Protein AF-A0A9P8SLP8-F1 (afdb_monomer_lite)

Organism: NCBI:txid111463

Sequence (355 aa):
MRVATVLMSVSALAGSGLADIISIRKAMFDVMEKVKAMDKAIVAWPGDLVSGGDMVCKTIELRKSLKACSRAFETSKPLRNRDLRHKQALPFVRLADAVFNLKDHAIAARPKFDGVGATPTIFEVLKAQKDPASELSKSMTTIFKKLPPSFRDTVIPLPGSQTKIIDFARTFLDKELDDLLKQFQPRPDQVSPLTPFVLIAVKFSESIDAGPFCQALPQLMNLLAGQGSLSLGELTDKILKILESSGVHDQIPLDIIRKNAEVFGISPAVITQVLKRFRIRGQSVPLRTFTRLAPKILGKLNLQELVVDPSKIIQFINVFAQTTLGSQAPPPLQTLGEPLSKDRRRRNHAAQIAR

Radius of gyration: 25.5 Å; chains: 1; bounding box: 99×42×66 Å

InterPro domains:
  IPR021054 Cell wall mannoprotein 1 [PF12296] (24-140)

Structure (mmCIF, N/CA/C/O backbone):
data_AF-A0A9P8SLP8-F1
#
_entry.id   AF-A0A9P8SLP8-F1
#
loop_
_atom_site.group_PDB
_atom_site.id
_atom_site.type_symbol
_atom_site.label_atom_id
_atom_site.label_alt_id
_atom_site.label_comp_id
_atom_site.label_asym_id
_atom_site.label_entity_id
_atom_site.label_seq_id
_atom_site.pdbx_PDB_ins_code
_atom_site.Cartn_x
_atom_site.Cartn_y
_atom_site.Cartn_z
_atom_site.occupancy
_atom_site.B_iso_or_equiv
_atom_site.auth_seq_id
_atom_site.auth_comp_id
_atom_site.auth_asym_id
_atom_site.auth_atom_id
_atom_site.pdbx_PDB_model_num
ATOM 1 N N . MET A 1 1 ? 52.831 -16.227 -10.822 1.00 41.06 1 MET A N 1
ATOM 2 C CA . MET A 1 1 ? 51.660 -15.991 -9.937 1.00 41.06 1 MET A CA 1
ATOM 3 C C . MET A 1 1 ? 50.781 -14.789 -10.314 1.00 41.06 1 MET A C 1
ATOM 5 O O . MET A 1 1 ? 49.586 -14.885 -10.095 1.00 41.06 1 MET A O 1
ATOM 9 N N . ARG A 1 2 ? 51.283 -13.697 -10.923 1.00 30.11 2 ARG A N 1
ATOM 10 C CA . ARG A 1 2 ? 50.458 -12.503 -11.249 1.00 30.11 2 ARG A CA 1
ATOM 11 C C . ARG A 1 2 ? 49.351 -12.716 -12.305 1.00 30.11 2 ARG A C 1
ATOM 13 O O . ARG A 1 2 ? 48.340 -12.030 -12.266 1.00 30.11 2 ARG A O 1
ATOM 20 N N . VAL A 1 3 ? 49.498 -13.689 -13.208 1.00 26.11 3 VAL A N 1
ATOM 21 C CA . VAL A 1 3 ? 48.524 -13.969 -14.288 1.00 26.11 3 VAL A CA 1
ATOM 22 C C . VAL A 1 3 ? 47.272 -14.708 -13.778 1.00 26.11 3 VAL A C 1
ATOM 24 O O . VAL A 1 3 ? 46.163 -14.432 -14.229 1.00 26.11 3 VAL A O 1
ATOM 27 N N . ALA A 1 4 ? 47.416 -15.581 -12.775 1.00 25.08 4 ALA A N 1
ATOM 28 C CA . ALA A 1 4 ? 46.299 -16.333 -12.191 1.00 25.08 4 ALA A CA 1
ATOM 29 C C . ALA A 1 4 ? 45.354 -15.439 -11.364 1.00 25.08 4 ALA A C 1
ATOM 31 O O . ALA A 1 4 ? 44.135 -15.600 -11.416 1.00 25.08 4 ALA A O 1
ATOM 32 N N . THR A 1 5 ? 45.898 -14.442 -10.659 1.00 27.95 5 THR A N 1
ATOM 33 C CA . THR A 1 5 ? 45.114 -13.463 -9.886 1.00 27.95 5 THR A CA 1
ATOM 34 C C . THR A 1 5 ? 44.293 -12.542 -10.796 1.00 27.95 5 THR A C 1
ATOM 36 O O . THR A 1 5 ? 43.165 -12.183 -10.458 1.00 27.95 5 THR A O 1
ATOM 39 N N . VAL A 1 6 ? 44.813 -12.212 -11.985 1.00 27.92 6 VAL A N 1
ATOM 40 C CA . VAL A 1 6 ? 44.094 -11.447 -13.021 1.00 27.92 6 VAL A CA 1
ATOM 41 C C . VAL A 1 6 ? 42.983 -12.293 -13.663 1.00 27.92 6 VAL A C 1
ATOM 43 O O . VAL A 1 6 ? 41.870 -11.808 -13.834 1.00 27.92 6 VAL A O 1
ATOM 46 N N . LEU A 1 7 ? 43.213 -13.581 -13.938 1.00 24.34 7 LEU A N 1
ATOM 47 C CA . LEU A 1 7 ? 42.184 -14.480 -14.489 1.00 24.34 7 LEU A CA 1
ATOM 48 C C . LEU A 1 7 ? 41.028 -14.758 -13.512 1.00 24.34 7 LEU A C 1
ATOM 50 O O . LEU A 1 7 ? 39.865 -14.735 -13.923 1.00 24.34 7 LEU A O 1
ATOM 54 N N . MET A 1 8 ? 41.304 -14.949 -12.217 1.00 30.20 8 MET A N 1
ATOM 55 C CA . MET A 1 8 ? 40.250 -15.145 -11.209 1.00 30.20 8 MET A CA 1
ATOM 56 C C . MET A 1 8 ? 39.433 -13.871 -10.952 1.00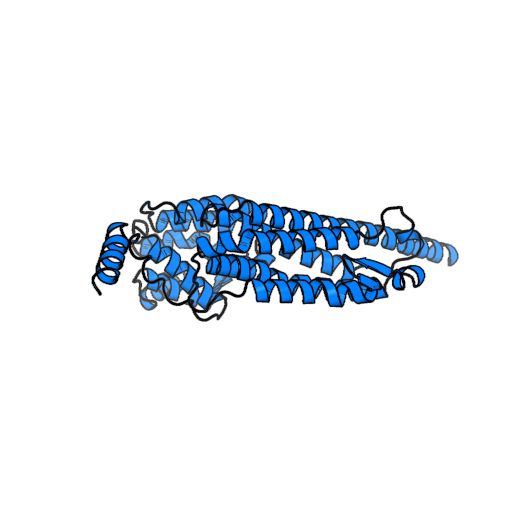 30.20 8 MET A C 1
ATOM 58 O O . MET A 1 8 ? 38.209 -13.935 -10.834 1.00 30.20 8 MET A O 1
ATOM 62 N N . SER A 1 9 ? 40.071 -12.697 -10.954 1.00 27.08 9 SER A N 1
ATOM 63 C CA . SER A 1 9 ? 39.370 -11.413 -10.809 1.00 27.08 9 SER A CA 1
ATOM 64 C C . SER A 1 9 ? 38.550 -11.043 -12.052 1.00 27.08 9 SER A C 1
ATOM 66 O O . SER A 1 9 ? 37.433 -10.546 -11.909 1.00 27.08 9 SER A O 1
ATOM 68 N N . VAL A 1 10 ? 39.014 -11.373 -13.264 1.00 29.56 10 VAL A N 1
ATOM 69 C CA . VAL A 1 10 ? 38.234 -11.222 -14.509 1.00 29.56 10 VAL A CA 1
ATOM 70 C C . VAL A 1 10 ? 37.039 -12.183 -14.549 1.00 29.56 10 VAL A C 1
ATOM 72 O O . VAL A 1 10 ? 35.966 -11.784 -15.005 1.00 29.56 10 VAL A O 1
ATOM 75 N N . SER A 1 11 ? 37.178 -13.399 -14.012 1.00 32.72 11 SER A N 1
ATOM 76 C CA . SER A 1 11 ? 36.089 -14.386 -13.906 1.00 32.72 11 SER A CA 1
ATOM 77 C C . SER A 1 11 ? 35.028 -13.971 -12.876 1.00 32.72 11 SER A C 1
ATOM 79 O O . SER A 1 11 ? 33.834 -14.024 -13.165 1.00 32.72 11 SER A O 1
ATOM 81 N N . ALA A 1 12 ? 35.440 -13.439 -11.718 1.00 35.56 12 ALA A N 1
ATOM 82 C CA . ALA A 1 12 ? 34.536 -12.890 -10.702 1.00 35.56 12 ALA A CA 1
ATOM 83 C C . ALA A 1 12 ? 33.822 -11.599 -11.164 1.00 35.56 12 ALA A C 1
ATOM 85 O O . ALA A 1 12 ? 32.630 -11.399 -10.897 1.00 35.56 12 ALA A O 1
ATOM 86 N N . LEU A 1 13 ? 34.505 -10.730 -11.924 1.00 35.97 13 LEU A N 1
ATOM 87 C CA . LEU A 1 13 ? 33.876 -9.573 -12.582 1.00 35.97 13 LEU A CA 1
ATOM 88 C C . LEU A 1 13 ? 32.948 -9.987 -13.733 1.00 35.97 13 LEU A C 1
ATOM 90 O O . LEU A 1 13 ? 32.012 -9.255 -14.046 1.00 35.97 13 LEU A O 1
ATOM 94 N N . ALA A 1 14 ? 33.202 -11.128 -14.379 1.00 41.12 14 ALA A N 1
ATOM 95 C CA . ALA A 1 14 ? 32.363 -11.632 -15.456 1.00 41.12 14 ALA A CA 1
ATOM 96 C C . ALA A 1 14 ? 31.095 -12.335 -14.975 1.00 41.12 14 ALA A C 1
ATOM 98 O O . ALA A 1 14 ? 30.047 -12.124 -15.578 1.00 41.12 14 ALA A O 1
ATOM 99 N N . GLY A 1 15 ? 31.174 -13.097 -13.882 1.00 47.28 15 GLY A N 1
ATOM 100 C CA . GLY A 1 15 ? 30.011 -13.740 -13.270 1.00 47.28 15 GLY A CA 1
ATOM 101 C C . GLY A 1 15 ? 29.066 -12.755 -12.574 1.00 47.28 15 GLY A C 1
ATOM 102 O O . GLY A 1 15 ? 27.853 -12.931 -12.639 1.00 47.28 15 GLY A O 1
ATOM 103 N N . SER A 1 16 ? 29.594 -11.684 -11.964 1.00 58.53 16 SER A N 1
ATOM 104 C CA . SER A 1 16 ? 28.749 -10.722 -11.233 1.00 58.53 16 SER A CA 1
ATOM 105 C C . SER A 1 16 ? 27.834 -9.885 -12.136 1.00 58.53 16 SER A C 1
ATOM 107 O O . SER A 1 16 ? 26.675 -9.705 -11.788 1.00 58.53 16 SER A O 1
ATOM 109 N N . GLY A 1 17 ? 28.278 -9.469 -13.329 1.00 58.19 17 GLY A N 1
ATOM 110 C CA . GLY A 1 17 ? 27.415 -8.728 -14.268 1.00 58.19 17 GLY A CA 1
ATOM 111 C C . GLY A 1 17 ? 26.217 -9.538 -14.789 1.00 58.19 17 GLY A C 1
ATOM 112 O O . GLY A 1 17 ? 25.117 -9.004 -14.934 1.00 58.19 17 GLY A O 1
ATOM 113 N N . LEU A 1 18 ? 26.398 -10.847 -15.010 1.00 62.28 18 LEU A N 1
ATOM 114 C CA . LEU A 1 18 ? 25.314 -11.742 -15.430 1.00 62.28 18 LEU A CA 1
ATOM 115 C C . LEU A 1 18 ? 24.328 -12.033 -14.283 1.00 62.28 18 LEU A C 1
ATOM 117 O O . LEU A 1 18 ? 23.118 -12.083 -14.496 1.00 62.28 18 LEU A O 1
ATOM 121 N N . ALA A 1 19 ? 24.826 -12.200 -13.056 1.00 69.00 19 ALA A N 1
ATOM 122 C CA . ALA A 1 19 ? 23.967 -12.343 -11.882 1.00 69.00 19 ALA A CA 1
ATOM 123 C C . ALA A 1 19 ? 23.129 -11.072 -11.641 1.00 69.00 19 ALA A C 1
ATOM 125 O O . ALA A 1 19 ? 21.927 -11.167 -11.380 1.00 69.00 19 ALA A O 1
ATOM 126 N N . ASP A 1 20 ? 23.731 -9.893 -11.821 1.00 79.50 20 ASP A N 1
ATOM 127 C CA . ASP A 1 20 ? 23.059 -8.603 -11.660 1.00 79.50 20 ASP A CA 1
ATOM 128 C C . ASP A 1 20 ? 21.936 -8.410 -12.690 1.00 79.50 20 ASP A C 1
ATOM 130 O O . ASP A 1 20 ? 20.829 -8.029 -12.311 1.00 79.50 20 ASP A O 1
ATOM 134 N N . ILE A 1 21 ? 22.158 -8.731 -13.976 1.00 81.12 21 ILE A N 1
ATOM 135 C CA . ILE A 1 21 ? 21.103 -8.597 -15.000 1.00 81.12 21 ILE A CA 1
ATOM 136 C C . ILE A 1 21 ? 19.940 -9.571 -14.765 1.00 81.12 21 ILE A C 1
ATOM 138 O O . ILE A 1 21 ? 18.785 -9.212 -14.997 1.00 81.12 21 ILE A O 1
ATOM 142 N N . ILE A 1 22 ? 20.214 -10.783 -14.269 1.00 84.56 22 ILE A N 1
ATOM 143 C CA . ILE A 1 22 ? 19.174 -11.757 -13.905 1.00 84.56 22 ILE A CA 1
ATOM 144 C C . ILE A 1 22 ? 18.368 -11.248 -12.705 1.00 84.56 22 ILE A C 1
ATOM 146 O O . ILE A 1 22 ? 17.138 -11.293 -12.740 1.00 84.56 22 ILE A O 1
ATOM 150 N N . SER A 1 23 ? 19.044 -10.734 -11.673 1.00 86.81 23 SER A N 1
ATOM 151 C CA . SER A 1 23 ? 18.407 -10.163 -10.480 1.00 86.81 23 SER A CA 1
ATOM 152 C C . SER A 1 23 ? 17.520 -8.968 -10.834 1.00 86.81 23 SER A C 1
ATOM 154 O O . SER A 1 23 ? 16.336 -8.948 -10.498 1.00 86.81 23 SER A O 1
ATOM 156 N N . ILE A 1 24 ? 18.058 -8.028 -11.616 1.00 87.75 24 ILE A N 1
ATOM 157 C CA . ILE A 1 24 ? 17.325 -6.882 -12.156 1.00 87.75 24 ILE A CA 1
ATOM 158 C C . ILE A 1 24 ? 16.090 -7.344 -12.934 1.00 87.75 24 ILE A C 1
ATOM 160 O O . ILE A 1 24 ? 14.984 -6.865 -12.692 1.00 87.75 24 ILE A O 1
ATOM 164 N N . ARG A 1 25 ? 16.262 -8.288 -13.865 1.00 87.19 25 ARG A N 1
ATOM 165 C CA . ARG A 1 25 ? 15.166 -8.790 -14.696 1.00 87.19 25 ARG A CA 1
ATOM 166 C C . ARG A 1 25 ? 14.077 -9.420 -13.832 1.00 87.19 25 ARG A C 1
ATOM 168 O O . ARG A 1 25 ? 12.903 -9.134 -14.047 1.00 87.19 25 ARG A O 1
ATOM 175 N N . LYS A 1 26 ? 14.458 -10.249 -12.858 1.00 90.12 26 LYS A N 1
ATOM 176 C CA . LYS A 1 26 ? 13.527 -10.872 -11.913 1.00 90.12 26 LYS A CA 1
ATOM 177 C C . LYS A 1 26 ? 12.748 -9.813 -11.132 1.00 90.12 26 LYS A C 1
ATOM 179 O O . LYS A 1 26 ? 11.531 -9.922 -11.049 1.00 90.12 26 LYS A O 1
ATOM 184 N N . ALA A 1 27 ? 13.426 -8.786 -10.621 1.00 91.00 27 ALA A N 1
ATOM 185 C CA . ALA A 1 27 ? 12.780 -7.710 -9.876 1.00 91.00 27 ALA A CA 1
ATOM 186 C C . ALA A 1 27 ? 11.804 -6.901 -10.748 1.00 91.00 27 ALA A C 1
ATOM 188 O O . ALA A 1 27 ? 10.685 -6.630 -10.326 1.00 91.00 27 ALA A O 1
ATOM 189 N N . MET A 1 28 ? 12.171 -6.584 -11.993 1.00 89.62 28 MET A N 1
ATOM 190 C CA . MET A 1 28 ? 11.272 -5.887 -12.919 1.00 89.62 28 MET A CA 1
ATOM 191 C C . MET A 1 28 ? 10.056 -6.731 -13.324 1.00 89.62 28 MET A C 1
ATOM 193 O O . MET A 1 28 ? 8.955 -6.196 -13.440 1.00 89.62 28 MET A O 1
ATOM 197 N N . PHE A 1 29 ? 10.236 -8.037 -13.550 1.00 91.12 29 PHE A N 1
ATOM 198 C CA . PHE A 1 29 ? 9.114 -8.941 -13.820 1.00 91.12 29 PHE A CA 1
ATOM 199 C C . PHE A 1 29 ? 8.176 -9.046 -12.621 1.00 91.12 29 PHE A C 1
ATOM 201 O O . PHE A 1 29 ? 6.966 -9.024 -12.813 1.00 91.12 29 PHE A O 1
ATOM 208 N N . ASP A 1 30 ? 8.718 -9.108 -11.406 1.00 92.50 30 ASP A N 1
ATOM 209 C CA . ASP A 1 30 ? 7.912 -9.102 -10.188 1.00 92.50 30 ASP A CA 1
ATOM 210 C C . ASP A 1 30 ? 7.081 -7.814 -10.078 1.00 92.50 30 ASP A C 1
ATOM 212 O O . ASP A 1 30 ? 5.864 -7.894 -9.934 1.00 92.50 30 ASP A O 1
ATOM 216 N N . VAL A 1 31 ? 7.688 -6.634 -10.285 1.00 92.25 31 VAL A N 1
ATOM 217 C CA . VAL A 1 31 ? 6.946 -5.358 -10.350 1.00 92.25 31 VAL A CA 1
ATOM 218 C C . VAL A 1 31 ? 5.836 -5.416 -11.399 1.00 92.25 31 VAL A C 1
ATOM 220 O O . VAL A 1 31 ? 4.700 -5.066 -11.097 1.00 92.25 31 VAL A O 1
ATOM 223 N N . MET A 1 32 ? 6.133 -5.879 -12.615 1.00 92.12 32 MET A N 1
ATOM 224 C CA . MET A 1 32 ? 5.141 -5.973 -13.690 1.00 92.12 32 MET A CA 1
ATOM 225 C C . MET A 1 32 ? 3.962 -6.879 -13.304 1.00 92.12 32 MET A C 1
ATOM 227 O O . MET A 1 32 ? 2.809 -6.521 -13.542 1.00 92.12 32 MET A O 1
ATOM 231 N N . GLU A 1 33 ? 4.221 -8.034 -12.692 1.00 94.44 33 GLU A N 1
ATOM 232 C CA . GLU A 1 33 ? 3.161 -8.930 -12.226 1.00 94.44 33 GLU A CA 1
ATOM 233 C C . GLU A 1 33 ? 2.349 -8.308 -11.080 1.00 94.44 33 GLU A C 1
ATOM 235 O O . GLU A 1 33 ? 1.124 -8.444 -11.064 1.00 94.44 33 GLU A O 1
ATOM 240 N N . LYS A 1 34 ? 2.978 -7.545 -10.174 1.00 94.19 34 LYS A N 1
ATOM 241 C CA . LYS A 1 34 ? 2.256 -6.799 -9.130 1.00 94.19 34 LYS A CA 1
ATOM 242 C C . LYS A 1 34 ? 1.419 -5.648 -9.685 1.00 94.19 34 LYS A C 1
ATOM 244 O O . LYS A 1 34 ? 0.297 -5.465 -9.224 1.00 94.19 34 LYS A O 1
ATOM 249 N N . VAL A 1 35 ? 1.897 -4.933 -10.706 1.00 92.50 35 VAL A N 1
ATOM 250 C CA . VAL A 1 35 ? 1.114 -3.907 -11.420 1.00 92.50 35 VAL A CA 1
ATOM 251 C C . VAL A 1 35 ? -0.121 -4.535 -12.068 1.00 92.50 35 VAL A C 1
ATOM 253 O O . VAL A 1 35 ? -1.227 -4.044 -11.873 1.00 92.50 35 VAL A O 1
ATOM 256 N N . LYS A 1 36 ? 0.027 -5.669 -12.766 1.00 92.94 36 LYS A N 1
ATOM 257 C CA . LYS A 1 36 ? -1.115 -6.391 -13.357 1.00 92.94 36 LYS A CA 1
ATOM 258 C C . LYS A 1 36 ? -2.082 -6.944 -12.310 1.00 92.94 36 LYS A C 1
ATOM 260 O O . LYS A 1 36 ? -3.285 -6.993 -12.547 1.00 92.94 36 LYS A O 1
ATOM 265 N N . ALA A 1 37 ? -1.575 -7.412 -11.171 1.00 92.12 37 ALA A N 1
ATOM 266 C CA . ALA A 1 37 ? -2.423 -7.880 -10.079 1.00 92.12 37 ALA A CA 1
ATOM 267 C C . ALA A 1 37 ? -3.227 -6.723 -9.468 1.00 92.12 37 ALA A C 1
ATOM 269 O O . ALA A 1 37 ? -4.414 -6.886 -9.203 1.00 92.12 37 ALA A O 1
ATOM 270 N N . MET A 1 38 ? -2.593 -5.558 -9.301 1.00 90.94 38 MET A N 1
ATOM 271 C CA . MET A 1 38 ? -3.241 -4.321 -8.872 1.00 90.94 38 MET A CA 1
ATOM 272 C C . MET A 1 38 ? -4.328 -3.883 -9.862 1.00 90.94 38 MET A C 1
ATOM 274 O O . MET A 1 38 ? -5.442 -3.585 -9.446 1.00 90.94 38 MET A O 1
ATOM 278 N N . ASP A 1 39 ? -4.026 -3.908 -11.161 1.00 91.75 39 ASP A N 1
ATOM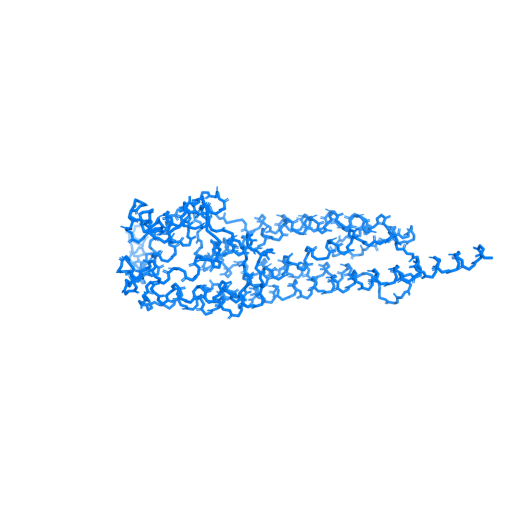 279 C CA . ASP A 1 39 ? -4.966 -3.589 -12.243 1.00 91.75 39 ASP A CA 1
ATOM 280 C C . ASP A 1 39 ? -6.226 -4.458 -12.166 1.00 91.75 39 ASP A C 1
ATOM 282 O O . ASP A 1 39 ? -7.344 -3.958 -12.028 1.00 91.75 39 ASP A O 1
ATOM 286 N N . LYS A 1 40 ? -6.041 -5.781 -12.111 1.00 92.50 40 LYS A N 1
ATOM 287 C CA . LYS A 1 40 ? -7.147 -6.731 -11.944 1.00 92.50 40 LYS A CA 1
ATOM 288 C C . LYS A 1 40 ? -7.953 -6.472 -10.672 1.00 92.50 40 LYS A C 1
ATOM 290 O O . LYS A 1 40 ? -9.178 -6.549 -10.723 1.00 92.50 40 LYS A O 1
ATOM 295 N N . ALA A 1 41 ? -7.290 -6.167 -9.555 1.00 90.00 41 ALA A N 1
ATOM 296 C CA . ALA A 1 41 ? -7.963 -5.874 -8.294 1.00 90.00 41 ALA A CA 1
ATOM 297 C C . ALA A 1 41 ? -8.827 -4.607 -8.395 1.00 90.00 41 ALA A C 1
ATOM 299 O O . ALA A 1 41 ? -9.989 -4.642 -8.004 1.00 90.00 41 ALA A O 1
ATOM 300 N N . ILE A 1 42 ? -8.317 -3.521 -8.987 1.00 88.44 42 ILE A N 1
ATOM 301 C CA . ILE A 1 42 ? -9.076 -2.274 -9.197 1.00 88.44 42 ILE A CA 1
ATOM 302 C C . ILE A 1 42 ? -10.306 -2.528 -10.077 1.00 88.44 42 ILE A C 1
ATOM 304 O O . ILE A 1 42 ? -11.421 -2.133 -9.724 1.00 88.44 42 ILE A O 1
ATOM 308 N N . VAL A 1 43 ? -10.131 -3.225 -11.202 1.00 89.00 43 VAL A N 1
ATOM 309 C CA . VAL A 1 43 ? -11.233 -3.519 -12.128 1.00 89.00 43 VAL A CA 1
ATOM 310 C C . VAL A 1 43 ? -12.306 -4.377 -11.454 1.00 89.00 43 VAL A C 1
ATOM 312 O O . VAL A 1 43 ? -13.494 -4.044 -11.526 1.00 89.00 43 VAL A O 1
ATOM 315 N N . ALA A 1 44 ? -11.901 -5.439 -10.754 1.00 89.44 44 ALA A N 1
ATOM 316 C CA . ALA A 1 44 ? -12.814 -6.380 -10.109 1.00 89.44 44 ALA A CA 1
ATOM 317 C C . ALA A 1 44 ? -13.496 -5.815 -8.854 1.00 89.44 44 ALA A C 1
ATOM 319 O O . ALA A 1 44 ? -14.579 -6.274 -8.497 1.00 89.44 44 ALA A O 1
ATOM 320 N N . TRP A 1 45 ? -12.896 -4.826 -8.186 1.00 87.50 45 TRP A N 1
ATOM 321 C CA . TRP A 1 45 ? -13.364 -4.367 -6.882 1.00 87.50 45 TRP A CA 1
ATOM 322 C C . TRP A 1 45 ? -14.724 -3.654 -6.965 1.00 87.50 45 TRP A C 1
ATOM 324 O O . TRP A 1 45 ? -14.787 -2.576 -7.553 1.00 87.50 45 TRP A O 1
ATOM 334 N N . PRO A 1 46 ? -15.813 -4.169 -6.370 1.00 84.81 46 PRO A N 1
ATOM 335 C CA . PRO A 1 46 ? -17.139 -3.536 -6.415 1.00 84.81 46 PRO A CA 1
ATOM 336 C C . PRO A 1 46 ? -17.228 -2.201 -5.656 1.00 84.81 46 PRO A C 1
ATOM 338 O O . PRO A 1 46 ? -18.232 -1.506 -5.783 1.00 84.81 46 PRO A O 1
ATOM 341 N N . GLY A 1 47 ? -16.191 -1.823 -4.899 1.00 77.62 47 GLY A N 1
ATOM 342 C CA . GLY A 1 47 ? -16.161 -0.589 -4.113 1.00 77.62 47 GLY A CA 1
ATO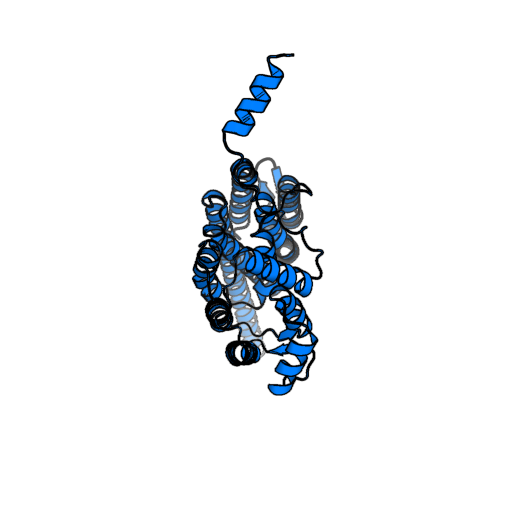M 343 C C . GLY A 1 47 ? -16.607 -0.750 -2.660 1.00 77.62 47 GLY A C 1
ATOM 344 O O . GLY A 1 47 ? -16.790 0.250 -1.972 1.00 77.62 47 GLY A O 1
ATOM 345 N N . ASP A 1 48 ? -16.781 -1.986 -2.182 1.00 78.94 48 ASP A N 1
ATOM 346 C CA . ASP A 1 48 ? -17.147 -2.268 -0.793 1.00 78.94 48 ASP A CA 1
ATOM 347 C C . ASP A 1 48 ? -15.931 -2.495 0.127 1.00 78.94 48 ASP A C 1
ATOM 349 O O . ASP A 1 48 ? -14.816 -2.794 -0.312 1.00 78.94 48 ASP A O 1
ATOM 353 N N . LEU A 1 49 ? -16.160 -2.349 1.437 1.00 70.94 49 LEU A N 1
ATOM 354 C CA . LEU A 1 49 ? -15.136 -2.493 2.476 1.00 70.94 49 LEU A CA 1
ATOM 355 C C . LEU A 1 49 ? -14.515 -3.900 2.496 1.00 70.94 49 LEU A C 1
ATOM 357 O O . LEU A 1 49 ? -13.304 -4.044 2.657 1.00 70.94 49 LEU A O 1
ATOM 361 N N . VAL A 1 50 ? -15.346 -4.929 2.313 1.00 75.19 50 VAL A N 1
ATOM 362 C CA . VAL A 1 50 ? -14.970 -6.345 2.426 1.00 75.19 50 VAL A CA 1
ATOM 363 C C . VAL A 1 50 ? -13.920 -6.717 1.390 1.00 75.19 50 VAL A C 1
ATOM 365 O O . VAL A 1 50 ? -12.844 -7.218 1.720 1.00 75.19 50 VAL A O 1
ATOM 368 N N . SER A 1 51 ? -14.228 -6.443 0.129 1.00 77.62 51 SER A N 1
ATOM 369 C CA . SER A 1 51 ? -13.371 -6.746 -1.011 1.00 77.62 51 SER A CA 1
ATOM 370 C C . SER A 1 51 ? -12.228 -5.737 -1.171 1.00 77.62 51 SER A C 1
ATOM 372 O O . SER A 1 51 ? -11.227 -6.044 -1.817 1.00 77.62 51 SER A O 1
ATOM 374 N N . GLY A 1 52 ? -12.310 -4.572 -0.513 1.00 76.56 52 GLY A N 1
ATOM 375 C CA . GLY A 1 52 ? -11.251 -3.556 -0.501 1.00 76.56 52 GLY A CA 1
ATOM 376 C C . GLY A 1 52 ? -9.955 -4.020 0.173 1.00 76.56 52 GLY A C 1
ATOM 377 O O . GLY A 1 52 ? -8.884 -3.485 -0.119 1.00 76.56 52 GLY A O 1
ATOM 378 N N . GLY A 1 53 ? -10.019 -5.054 1.020 1.00 79.44 53 GLY A N 1
ATOM 379 C CA . GLY A 1 53 ? -8.837 -5.664 1.632 1.00 79.44 53 GLY A CA 1
ATOM 380 C C . GLY A 1 53 ? -7.832 -6.206 0.606 1.00 79.44 53 GLY A C 1
ATOM 381 O O . GLY A 1 53 ? -6.632 -5.977 0.752 1.00 79.44 53 GLY A O 1
ATOM 382 N N . ASP A 1 54 ? -8.291 -6.854 -0.472 1.00 83.25 54 ASP A N 1
ATOM 383 C CA . ASP A 1 54 ? -7.380 -7.378 -1.506 1.00 83.25 54 ASP A CA 1
ATOM 384 C C . ASP A 1 54 ? -6.621 -6.243 -2.211 1.00 83.25 54 ASP A C 1
ATOM 386 O O . ASP A 1 54 ? -5.410 -6.321 -2.410 1.00 83.25 54 ASP A O 1
ATOM 390 N N . MET A 1 55 ? -7.295 -5.125 -2.485 1.00 84.50 55 MET A N 1
ATOM 391 C CA . MET A 1 55 ? -6.666 -3.944 -3.075 1.00 84.50 55 MET A CA 1
ATOM 392 C C . MET A 1 55 ? -5.576 -3.354 -2.169 1.00 84.50 55 MET A C 1
ATOM 394 O O . MET A 1 55 ? -4.485 -3.034 -2.649 1.00 84.50 55 MET A O 1
ATOM 398 N N . VAL A 1 56 ? -5.824 -3.243 -0.859 1.00 83.25 56 VAL A N 1
ATOM 399 C CA . VAL A 1 56 ? -4.798 -2.818 0.115 1.00 83.25 56 VAL A CA 1
ATOM 400 C C . VAL A 1 56 ? -3.596 -3.763 0.063 1.00 83.25 56 VAL A C 1
ATOM 402 O O . VAL A 1 56 ? -2.447 -3.328 0.065 1.00 83.25 56 VAL A O 1
ATOM 405 N N . CYS A 1 57 ? -3.844 -5.060 -0.065 1.00 85.94 57 CYS A N 1
ATOM 406 C CA . CYS A 1 57 ? -2.796 -6.061 -0.176 1.00 85.94 57 CYS A CA 1
ATOM 407 C C . CYS A 1 57 ? -1.959 -5.942 -1.444 1.00 85.94 57 CYS A C 1
ATOM 409 O O . CYS A 1 57 ? -0.730 -5.900 -1.359 1.00 85.94 57 CYS A O 1
ATOM 411 N N . LYS A 1 58 ? -2.595 -5.792 -2.610 1.00 88.81 58 LYS A N 1
ATOM 412 C CA . LYS A 1 58 ? -1.878 -5.527 -3.866 1.00 88.81 58 LYS A CA 1
ATOM 413 C C . LYS A 1 58 ? -1.087 -4.223 -3.803 1.00 88.81 58 LYS A C 1
ATOM 415 O O . LYS A 1 58 ? 0.032 -4.175 -4.307 1.00 88.81 58 LYS A O 1
ATOM 420 N N . THR A 1 59 ? -1.606 -3.219 -3.096 1.00 87.88 59 THR A N 1
ATOM 421 C CA . THR A 1 59 ? -0.913 -1.948 -2.840 1.00 87.88 59 THR A CA 1
ATOM 422 C C . THR A 1 59 ? 0.386 -2.176 -2.063 1.00 87.88 59 THR A C 1
ATOM 424 O O . THR A 1 59 ? 1.432 -1.687 -2.487 1.00 87.88 59 THR A O 1
ATOM 427 N N . ILE A 1 60 ? 0.351 -2.936 -0.959 1.00 87.31 60 ILE A N 1
ATOM 428 C CA . ILE A 1 60 ? 1.540 -3.258 -0.148 1.00 87.31 60 ILE A CA 1
ATOM 429 C C . ILE A 1 60 ? 2.548 -4.080 -0.958 1.00 87.31 60 ILE A C 1
ATOM 431 O O . ILE A 1 60 ? 3.739 -3.766 -0.959 1.00 87.31 60 ILE A O 1
ATOM 435 N N . GLU A 1 61 ? 2.087 -5.134 -1.639 1.00 89.44 61 GLU A N 1
ATOM 436 C CA . GLU A 1 61 ? 2.948 -6.009 -2.439 1.00 89.44 61 GLU A CA 1
ATOM 437 C C . GLU A 1 61 ? 3.666 -5.231 -3.542 1.00 89.44 61 GLU A C 1
ATOM 439 O O . GLU A 1 61 ? 4.888 -5.323 -3.653 1.00 89.44 61 GLU A O 1
ATOM 444 N N . LEU A 1 62 ? 2.934 -4.412 -4.307 1.00 90.81 62 LEU A N 1
ATOM 445 C CA . LEU A 1 62 ? 3.515 -3.565 -5.344 1.00 90.81 62 LEU A CA 1
ATOM 446 C C . LEU A 1 62 ? 4.558 -2.610 -4.757 1.00 90.81 62 LEU A C 1
ATOM 448 O O . LEU A 1 62 ? 5.659 -2.502 -5.297 1.00 90.81 62 LEU A O 1
ATOM 452 N N . ARG A 1 63 ? 4.260 -1.987 -3.610 1.00 89.50 63 ARG A N 1
ATOM 453 C CA . ARG A 1 63 ? 5.188 -1.081 -2.919 1.00 89.50 63 ARG A CA 1
ATOM 454 C C . ARG A 1 63 ? 6.517 -1.767 -2.596 1.00 89.50 63 ARG A C 1
ATOM 456 O O . ARG A 1 63 ? 7.587 -1.209 -2.846 1.00 89.50 63 ARG A O 1
ATOM 463 N N . LYS A 1 64 ? 6.454 -2.992 -2.065 1.00 88.38 64 LYS A N 1
ATOM 464 C CA . LYS A 1 64 ? 7.638 -3.805 -1.751 1.00 88.38 64 LYS A CA 1
ATOM 465 C C . LYS A 1 64 ? 8.418 -4.181 -3.004 1.00 88.38 64 LYS A C 1
ATOM 467 O O . LYS A 1 64 ? 9.640 -4.038 -3.009 1.00 88.38 64 LYS A O 1
ATOM 472 N N . SER A 1 65 ? 7.732 -4.622 -4.056 1.00 91.31 65 SER A N 1
ATOM 473 C CA . SER A 1 65 ? 8.360 -4.996 -5.325 1.00 91.31 65 SER A CA 1
ATOM 474 C C . SER A 1 65 ? 9.055 -3.805 -5.988 1.00 91.31 65 SER A C 1
ATOM 476 O O . SER A 1 65 ? 10.193 -3.944 -6.437 1.00 91.31 65 SER A O 1
ATOM 478 N N . LEU A 1 66 ? 8.436 -2.616 -5.980 1.00 90.62 66 LEU A N 1
ATOM 479 C CA . LEU A 1 66 ? 9.046 -1.378 -6.481 1.00 90.62 66 LEU A CA 1
ATOM 480 C C . LEU A 1 66 ? 10.350 -1.072 -5.733 1.00 90.62 66 LEU A C 1
ATOM 482 O O . LEU A 1 66 ? 11.394 -0.917 -6.362 1.00 90.62 66 LEU A O 1
ATOM 486 N N . LYS A 1 67 ? 10.325 -1.090 -4.394 1.00 89.50 67 LYS A N 1
ATOM 487 C CA . LYS A 1 67 ? 11.520 -0.855 -3.566 1.00 89.50 67 LYS A CA 1
ATOM 488 C C . LYS A 1 67 ? 12.607 -1.909 -3.765 1.00 89.50 67 LYS A C 1
ATOM 490 O O . LYS A 1 67 ? 13.789 -1.571 -3.836 1.00 89.50 67 LYS A O 1
ATOM 495 N N . ALA A 1 68 ? 12.236 -3.185 -3.862 1.00 89.06 68 ALA A N 1
ATOM 496 C CA . ALA A 1 68 ? 13.178 -4.262 -4.153 1.00 89.06 68 ALA A CA 1
ATOM 497 C C . ALA A 1 68 ? 13.839 -4.071 -5.529 1.00 89.06 68 ALA A C 1
ATOM 499 O O . ALA A 1 68 ? 15.049 -4.258 -5.660 1.00 89.06 68 ALA A O 1
ATOM 500 N N . CYS A 1 69 ? 13.072 -3.631 -6.531 1.00 90.50 69 CYS A N 1
ATOM 501 C CA . CYS A 1 69 ? 13.588 -3.313 -7.858 1.00 90.50 69 CYS A CA 1
ATOM 502 C C . CYS A 1 69 ? 14.541 -2.108 -7.839 1.00 90.50 69 CYS A C 1
ATOM 504 O O . CYS A 1 69 ? 15.623 -2.189 -8.423 1.00 90.50 69 CYS A O 1
ATOM 506 N N . SER A 1 70 ? 14.208 -1.036 -7.113 1.00 90.88 70 SER A N 1
ATOM 507 C CA . SER A 1 70 ? 15.100 0.117 -6.917 1.00 90.88 70 SER A CA 1
ATOM 508 C C . SER A 1 70 ? 16.438 -0.303 -6.306 1.00 90.88 70 SER A C 1
ATOM 510 O O . SER A 1 70 ? 17.499 0.018 -6.846 1.00 90.88 70 SER A O 1
ATOM 512 N N . ARG A 1 71 ? 16.406 -1.127 -5.248 1.00 89.88 71 ARG A N 1
ATOM 513 C CA . ARG A 1 71 ? 17.617 -1.680 -4.617 1.00 89.88 71 ARG A CA 1
ATOM 514 C C . ARG A 1 71 ? 18.432 -2.534 -5.589 1.00 89.88 71 ARG A C 1
ATOM 516 O O . ARG A 1 71 ? 19.658 -2.413 -5.618 1.00 89.88 71 ARG A O 1
ATOM 523 N N . ALA A 1 72 ? 17.785 -3.368 -6.406 1.00 89.25 72 ALA A N 1
ATOM 524 C CA . ALA A 1 72 ? 18.471 -4.175 -7.416 1.00 89.25 72 ALA A CA 1
ATOM 525 C C . ALA A 1 72 ? 19.202 -3.293 -8.448 1.00 89.25 72 ALA A C 1
ATOM 527 O O . ALA A 1 72 ? 20.352 -3.567 -8.795 1.00 89.25 72 ALA A O 1
ATOM 528 N N . PHE A 1 73 ? 18.593 -2.186 -8.887 1.00 87.75 73 PHE A N 1
ATOM 529 C CA . PHE A 1 73 ? 19.260 -1.217 -9.764 1.00 87.75 73 PHE A CA 1
ATOM 530 C C . PHE A 1 73 ? 20.446 -0.516 -9.090 1.00 87.75 73 PHE A C 1
ATOM 532 O O . PHE A 1 73 ? 21.515 -0.371 -9.694 1.00 87.75 73 PHE A O 1
ATOM 539 N N . GLU A 1 74 ? 20.294 -0.093 -7.839 1.00 87.81 74 GLU A N 1
ATOM 540 C CA . GLU A 1 74 ? 21.328 0.638 -7.097 1.00 87.81 74 GLU A CA 1
ATOM 541 C C . GLU A 1 74 ? 22.562 -0.214 -6.818 1.00 87.81 74 GLU A C 1
ATOM 543 O O . GLU A 1 74 ? 23.686 0.223 -7.077 1.00 87.81 74 GLU A O 1
ATOM 548 N N . THR A 1 75 ? 22.343 -1.448 -6.368 1.00 88.44 75 THR A N 1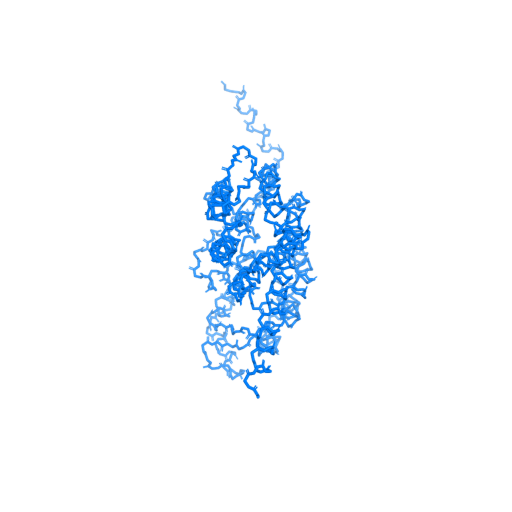
ATOM 549 C CA . THR A 1 75 ? 23.397 -2.398 -5.975 1.00 88.44 75 THR A CA 1
ATOM 550 C C . THR A 1 75 ? 24.098 -3.079 -7.149 1.00 88.44 75 THR A C 1
ATOM 552 O O . THR A 1 75 ? 25.197 -3.603 -6.978 1.00 88.44 75 THR A O 1
ATOM 555 N N . SER A 1 76 ? 23.509 -3.036 -8.347 1.00 87.25 76 SER A N 1
ATOM 556 C CA . SER A 1 76 ? 24.113 -3.621 -9.548 1.00 87.25 76 SER A CA 1
ATOM 557 C C . SER A 1 76 ? 25.451 -2.979 -9.933 1.00 87.25 76 SER A C 1
ATOM 559 O O . SER A 1 76 ? 25.664 -1.769 -9.779 1.00 87.25 76 SER A O 1
ATOM 561 N N . LYS A 1 77 ? 26.352 -3.770 -10.510 1.00 86.75 77 LYS A N 1
ATOM 562 C CA . LYS A 1 77 ? 27.584 -3.274 -11.133 1.00 86.75 77 LYS A CA 1
ATOM 563 C C . LYS A 1 77 ? 27.315 -2.713 -12.539 1.00 86.75 77 LYS A C 1
ATOM 565 O O . LYS A 1 77 ? 26.253 -2.954 -13.114 1.00 86.75 77 LYS A O 1
ATOM 570 N N . PRO A 1 78 ? 28.270 -1.965 -13.129 1.00 85.94 78 PRO A N 1
ATOM 571 C CA . PRO A 1 78 ? 28.196 -1.574 -14.535 1.00 85.94 78 PRO A CA 1
ATOM 572 C C . PRO A 1 78 ? 27.958 -2.778 -15.455 1.00 85.94 78 PRO A C 1
ATOM 574 O O . PRO A 1 78 ? 28.717 -3.751 -15.424 1.00 85.94 78 PRO A O 1
ATOM 577 N N . LEU A 1 79 ? 26.913 -2.692 -16.277 1.00 82.75 79 LEU A N 1
ATOM 578 C CA . LEU A 1 79 ? 26.492 -3.753 -17.186 1.00 82.75 79 LEU A CA 1
ATOM 579 C C . LEU A 1 79 ? 27.340 -3.710 -18.459 1.00 82.75 79 LEU A C 1
ATOM 581 O O . LEU A 1 79 ? 27.642 -2.641 -18.992 1.00 82.75 79 LEU A O 1
ATOM 585 N N . ARG A 1 80 ? 27.726 -4.876 -18.978 1.00 81.75 80 ARG A N 1
ATOM 586 C CA . ARG A 1 80 ? 28.523 -4.994 -20.206 1.00 81.75 80 ARG A CA 1
ATOM 587 C C . ARG A 1 80 ? 27.638 -5.364 -21.387 1.00 81.75 80 ARG A C 1
ATOM 589 O O . ARG A 1 80 ? 26.599 -5.999 -21.242 1.00 81.75 80 ARG A O 1
ATOM 596 N N . ASN A 1 81 ? 28.116 -5.070 -22.597 1.00 77.50 81 ASN A N 1
ATOM 597 C CA . ASN A 1 81 ? 27.417 -5.420 -23.838 1.00 77.50 81 ASN A CA 1
ATOM 598 C C . ASN A 1 81 ? 27.038 -6.905 -23.926 1.00 77.50 81 ASN A C 1
ATOM 600 O O . ASN A 1 81 ? 25.974 -7.228 -24.435 1.00 77.50 81 ASN A O 1
ATOM 604 N N . ARG A 1 82 ? 27.880 -7.812 -23.419 1.00 77.94 82 ARG A N 1
ATOM 605 C CA . ARG A 1 82 ? 27.579 -9.253 -23.408 1.00 77.94 82 ARG A CA 1
ATOM 606 C C . ARG A 1 82 ? 26.421 -9.623 -22.475 1.00 77.94 82 ARG A C 1
ATOM 608 O O . ARG A 1 82 ? 25.669 -10.530 -22.807 1.00 77.94 82 ARG A O 1
ATOM 615 N N . ASP A 1 83 ? 26.251 -8.900 -21.368 1.00 72.12 83 ASP A N 1
ATOM 616 C CA . ASP A 1 83 ? 25.209 -9.176 -20.371 1.00 72.12 83 ASP A CA 1
ATOM 617 C C . ASP A 1 83 ? 23.821 -8.838 -20.953 1.00 72.12 83 ASP A C 1
ATOM 619 O O . ASP A 1 83 ? 22.818 -9.465 -20.619 1.00 72.12 83 ASP A O 1
ATOM 623 N N . LEU A 1 84 ? 23.789 -7.898 -21.906 1.00 72.44 84 LEU A N 1
ATOM 624 C CA . LEU A 1 84 ? 22.598 -7.436 -22.624 1.00 72.44 84 LEU A CA 1
ATOM 625 C C . LEU A 1 84 ? 22.349 -8.162 -23.961 1.00 72.44 84 LEU A C 1
ATOM 627 O O . LEU A 1 84 ? 21.277 -8.018 -24.539 1.00 72.44 84 LEU A O 1
ATOM 631 N N . ARG A 1 85 ? 23.318 -8.948 -24.462 1.00 68.00 85 ARG A N 1
ATOM 632 C CA . ARG A 1 85 ? 23.182 -9.756 -25.696 1.00 68.00 85 ARG A CA 1
ATOM 633 C C . ARG A 1 85 ? 22.367 -11.032 -25.496 1.00 68.00 85 ARG A C 1
ATOM 635 O O . ARG A 1 85 ? 21.926 -11.630 -26.477 1.00 68.00 85 ARG A O 1
ATOM 642 N N . HIS A 1 86 ? 22.147 -11.466 -24.254 1.00 61.72 86 HIS A N 1
ATOM 643 C CA . HIS A 1 86 ? 21.169 -12.516 -23.990 1.00 61.72 86 HIS A CA 1
ATOM 644 C C . HIS A 1 86 ? 19.780 -12.007 -24.395 1.00 61.72 86 HIS A C 1
ATOM 646 O O . HIS A 1 86 ? 19.360 -10.962 -23.914 1.00 61.72 86 HIS A O 1
ATOM 652 N N . LYS A 1 87 ? 19.091 -12.761 -25.272 1.00 51.47 87 LYS A N 1
ATOM 653 C CA . LYS A 1 87 ? 17.862 -12.449 -26.049 1.00 51.47 87 LYS A CA 1
ATOM 654 C C . LYS A 1 87 ? 16.633 -11.905 -25.285 1.00 51.47 87 LYS A C 1
ATOM 656 O O . LYS A 1 87 ? 15.547 -11.817 -25.843 1.00 51.47 87 LYS A O 1
ATOM 661 N N . GLN A 1 88 ? 16.765 -11.552 -24.018 1.00 55.56 88 GLN A N 1
ATOM 662 C CA . GLN A 1 88 ? 15.738 -10.914 -23.211 1.00 55.56 88 GLN A CA 1
ATOM 663 C C . GLN A 1 88 ? 16.271 -9.548 -22.773 1.00 55.56 88 GLN A C 1
ATOM 665 O O . GLN A 1 88 ? 16.918 -9.423 -21.729 1.00 55.56 88 GLN A O 1
ATOM 670 N N . ALA A 1 89 ? 16.027 -8.528 -23.597 1.00 64.19 89 ALA A N 1
ATOM 671 C CA . ALA A 1 89 ? 16.249 -7.139 -23.212 1.00 64.19 89 ALA A CA 1
ATOM 672 C C . ALA A 1 89 ? 15.568 -6.835 -21.862 1.00 64.19 89 ALA A C 1
ATOM 674 O O . ALA A 1 89 ? 14.632 -7.528 -21.449 1.00 64.19 89 ALA A O 1
ATOM 675 N N . LEU A 1 90 ? 16.050 -5.809 -21.159 1.00 71.06 90 LEU A N 1
ATOM 676 C CA . LEU A 1 90 ? 15.408 -5.334 -19.933 1.00 71.06 90 LEU A CA 1
ATOM 677 C C . LEU A 1 90 ? 13.923 -5.021 -20.221 1.00 71.06 90 LEU A C 1
ATOM 679 O O . LEU A 1 90 ? 13.646 -4.322 -21.199 1.00 71.06 90 LEU A O 1
ATOM 683 N N . PRO A 1 91 ? 12.962 -5.529 -19.424 1.00 79.00 91 PRO A N 1
ATOM 684 C CA . PRO A 1 91 ? 11.536 -5.505 -19.764 1.00 79.00 91 PRO A CA 1
ATOM 685 C C . PRO A 1 91 ? 10.869 -4.132 -19.540 1.00 79.00 91 PRO A C 1
ATOM 687 O O . PRO A 1 91 ? 9.727 -4.067 -19.097 1.00 79.00 91 PRO A O 1
ATOM 690 N N . PHE A 1 92 ? 11.558 -3.027 -19.848 1.00 77.75 92 PHE A N 1
ATOM 691 C CA . PHE A 1 92 ? 11.063 -1.664 -19.617 1.00 77.75 92 PHE A CA 1
ATOM 692 C C . PHE A 1 92 ? 9.764 -1.378 -20.369 1.00 77.75 92 PHE A C 1
ATOM 694 O O . PHE A 1 92 ? 8.823 -0.883 -19.764 1.00 77.75 92 PHE A O 1
ATOM 701 N N . VAL A 1 93 ? 9.691 -1.749 -21.652 1.00 75.88 93 VAL A N 1
ATOM 702 C CA . VAL A 1 93 ? 8.498 -1.529 -22.493 1.00 75.88 93 VAL A CA 1
ATOM 703 C C . VAL A 1 93 ? 7.289 -2.275 -21.936 1.00 75.88 93 VAL A C 1
ATOM 705 O O . VAL A 1 93 ? 6.244 -1.685 -21.716 1.00 75.88 93 VAL A O 1
ATOM 708 N N . ARG A 1 94 ? 7.457 -3.557 -21.594 1.00 81.81 94 ARG A N 1
ATOM 709 C CA . ARG A 1 94 ? 6.364 -4.380 -21.049 1.00 81.81 94 ARG A CA 1
ATOM 710 C C . ARG A 1 94 ? 5.875 -3.886 -19.691 1.00 81.81 94 ARG A C 1
ATOM 712 O O . ARG A 1 94 ? 4.692 -4.002 -19.384 1.00 81.81 94 ARG A O 1
ATOM 719 N N . LEU A 1 95 ? 6.786 -3.368 -18.866 1.00 83.69 95 LEU A N 1
ATOM 720 C CA . LEU A 1 95 ? 6.414 -2.720 -17.615 1.00 83.69 95 LEU A CA 1
ATOM 721 C C . LEU A 1 95 ? 5.641 -1.419 -17.886 1.00 83.69 95 LEU A C 1
ATOM 723 O O . LEU A 1 95 ? 4.640 -1.179 -17.221 1.00 83.69 95 LEU A O 1
ATOM 727 N N . ALA A 1 96 ? 6.063 -0.626 -18.876 1.00 81.12 96 ALA A N 1
ATOM 728 C CA . ALA A 1 96 ? 5.355 0.580 -19.304 1.00 81.12 96 ALA A CA 1
ATOM 729 C C . ALA A 1 96 ? 3.916 0.270 -19.727 1.00 81.12 96 ALA A C 1
ATOM 731 O O . ALA A 1 96 ? 2.988 0.886 -19.214 1.00 81.12 96 ALA A O 1
ATOM 732 N N . ASP A 1 97 ? 3.736 -0.737 -20.586 1.00 82.94 97 ASP A N 1
ATOM 733 C CA . ASP A 1 97 ? 2.423 -1.183 -21.060 1.00 82.94 97 ASP A CA 1
ATOM 734 C C . ASP A 1 97 ? 1.516 -1.590 -19.891 1.00 82.94 97 ASP A C 1
ATOM 736 O O . ASP A 1 97 ? 0.348 -1.216 -19.840 1.00 82.94 97 ASP A O 1
ATOM 740 N N . ALA A 1 98 ? 2.054 -2.320 -18.907 1.00 85.69 98 ALA A N 1
ATOM 741 C CA . ALA A 1 98 ? 1.293 -2.708 -17.722 1.00 85.69 98 ALA A CA 1
ATOM 742 C C . ALA A 1 98 ? 0.850 -1.493 -16.885 1.00 85.69 98 ALA A C 1
ATOM 744 O O . ALA A 1 98 ? -0.273 -1.478 -16.385 1.00 85.69 98 ALA A O 1
ATOM 745 N N . VAL A 1 99 ? 1.709 -0.478 -16.745 1.00 85.25 99 VAL A N 1
ATOM 746 C CA . VAL A 1 99 ? 1.384 0.768 -16.030 1.00 85.25 99 VAL A CA 1
ATOM 747 C C . VAL A 1 99 ? 0.341 1.589 -16.793 1.00 85.25 99 VAL A C 1
ATOM 749 O O . VAL A 1 99 ? -0.586 2.104 -16.173 1.00 85.25 99 VAL A O 1
ATOM 752 N N . PHE A 1 100 ? 0.445 1.677 -18.122 1.00 83.25 100 PHE A N 1
ATOM 753 C CA . PHE A 1 100 ? -0.561 2.339 -18.956 1.00 83.25 100 PHE A CA 1
ATOM 754 C C . PHE A 1 100 ? -1.923 1.651 -18.861 1.00 83.25 100 PHE A C 1
ATOM 756 O O . PHE A 1 100 ? -2.918 2.326 -18.624 1.00 83.25 100 PHE A O 1
ATOM 763 N N . ASN A 1 101 ? -1.964 0.320 -18.938 1.00 86.75 101 ASN A N 1
ATOM 764 C CA . ASN A 1 101 ? -3.212 -0.426 -18.786 1.00 86.75 101 ASN A CA 1
ATOM 765 C C . ASN A 1 101 ? -3.845 -0.194 -17.408 1.00 86.75 101 ASN A C 1
ATOM 767 O O . ASN A 1 101 ? -5.029 0.118 -17.335 1.00 86.75 101 ASN A O 1
ATOM 771 N N . LEU A 1 102 ? -3.051 -0.260 -16.330 1.00 88.25 102 LEU A N 1
ATOM 772 C CA . LEU A 1 102 ? -3.514 0.070 -14.977 1.00 88.25 102 LEU A CA 1
ATOM 773 C C . LEU A 1 102 ? -4.125 1.478 -14.920 1.00 88.25 102 LEU A C 1
ATOM 775 O O . LEU A 1 102 ? -5.190 1.666 -14.335 1.00 88.25 102 LEU A O 1
ATOM 779 N N . LYS A 1 103 ? -3.452 2.468 -15.518 1.00 87.88 103 LYS A N 1
ATOM 780 C CA . LYS A 1 103 ? -3.921 3.858 -15.577 1.00 87.88 103 LYS A CA 1
ATOM 781 C C . LYS A 1 103 ? -5.266 3.953 -16.298 1.00 87.88 103 LYS A C 1
ATOM 783 O O . LYS A 1 103 ? -6.217 4.502 -15.745 1.00 87.88 103 LYS A O 1
ATOM 788 N N . ASP A 1 104 ? -5.350 3.404 -17.504 1.00 88.25 104 ASP A N 1
ATOM 789 C CA . ASP A 1 104 ? -6.527 3.514 -18.365 1.00 88.25 104 ASP A CA 1
ATOM 790 C C . ASP A 1 104 ? -7.728 2.774 -17.764 1.00 88.25 104 ASP A C 1
ATOM 792 O O . ASP A 1 104 ? -8.834 3.315 -17.707 1.00 88.25 104 ASP A O 1
ATOM 796 N N . HIS A 1 105 ? -7.511 1.574 -17.221 1.00 91.25 105 HIS A N 1
ATOM 797 C CA . HIS A 1 105 ? -8.546 0.818 -16.524 1.00 91.25 105 HIS A CA 1
ATOM 798 C C . HIS A 1 105 ? -8.994 1.489 -15.226 1.00 91.25 105 HIS A C 1
ATOM 800 O O . HIS A 1 105 ? -10.193 1.503 -14.939 1.00 91.25 105 HIS A O 1
ATOM 806 N N . ALA A 1 106 ? -8.076 2.077 -14.451 1.00 88.12 106 ALA A N 1
ATOM 807 C CA . ALA A 1 106 ? -8.449 2.847 -13.271 1.00 88.12 106 ALA A CA 1
ATOM 808 C C . ALA A 1 106 ? -9.363 4.013 -13.668 1.00 88.12 106 ALA A C 1
ATOM 810 O O . ALA A 1 106 ? -10.457 4.139 -13.119 1.00 88.12 106 ALA A O 1
ATOM 811 N N . ILE A 1 107 ? -8.972 4.812 -14.668 1.00 89.69 107 ILE A N 1
ATOM 812 C CA . ILE A 1 107 ? -9.782 5.930 -15.180 1.00 89.69 107 ILE A CA 1
ATOM 813 C C . ILE A 1 107 ? -11.159 5.439 -15.644 1.00 89.69 107 ILE A C 1
ATOM 815 O O . ILE A 1 107 ? -12.174 6.021 -15.260 1.00 89.69 107 ILE A O 1
ATOM 819 N N . ALA A 1 108 ? -11.215 4.343 -16.403 1.00 91.31 108 ALA A N 1
ATOM 820 C CA . ALA A 1 108 ? -12.473 3.756 -16.860 1.00 91.31 108 ALA A CA 1
ATOM 821 C C . ALA A 1 108 ? -13.362 3.271 -15.699 1.00 91.31 108 ALA A C 1
ATOM 823 O O . ALA A 1 108 ? -14.585 3.378 -15.767 1.00 91.31 108 ALA A O 1
ATOM 824 N N . ALA A 1 109 ? -12.765 2.778 -14.611 1.00 89.81 109 ALA A N 1
ATOM 825 C CA . ALA A 1 109 ? -13.477 2.343 -13.412 1.00 89.81 109 ALA A CA 1
ATOM 826 C C . ALA A 1 109 ? -13.894 3.505 -12.490 1.00 89.81 109 ALA A C 1
ATOM 828 O O . ALA A 1 109 ? -14.719 3.305 -11.596 1.00 89.81 109 ALA A O 1
ATOM 829 N N . ARG A 1 110 ? -13.392 4.729 -12.704 1.00 90.50 110 ARG A N 1
ATOM 830 C CA . ARG A 1 110 ? -13.687 5.891 -11.852 1.00 90.50 110 ARG A CA 1
ATOM 831 C C . ARG A 1 110 ? -15.182 6.143 -11.614 1.00 90.50 110 ARG A C 1
ATOM 833 O O . ARG A 1 110 ? -15.536 6.303 -10.447 1.00 90.50 110 ARG A O 1
ATOM 840 N N . PRO A 1 111 ? -16.082 6.128 -12.620 1.00 90.56 111 PRO A N 1
ATOM 841 C CA . PRO A 1 111 ? -17.510 6.351 -12.379 1.00 90.56 111 PRO A CA 1
ATOM 842 C C . PRO A 1 111 ? -18.116 5.353 -11.381 1.00 90.56 111 PRO A C 1
ATOM 844 O O . PRO A 1 111 ? -18.989 5.716 -10.594 1.00 90.56 111 PRO A O 1
ATOM 847 N N . LYS A 1 112 ? -17.616 4.108 -11.369 1.00 90.44 112 LYS A N 1
ATOM 848 C CA . LYS A 1 112 ? -18.004 3.081 -10.393 1.00 90.44 112 LYS A CA 1
ATOM 849 C C . LYS A 1 112 ? -17.584 3.488 -8.982 1.00 90.44 112 LYS A C 1
ATOM 851 O O . LYS A 1 112 ? -18.387 3.407 -8.059 1.00 90.44 112 LYS A O 1
ATOM 856 N N . PHE A 1 113 ? -16.345 3.951 -8.824 1.00 88.69 113 PHE A N 1
ATOM 857 C CA . PHE A 1 113 ? -15.812 4.379 -7.530 1.00 88.69 113 PHE A CA 1
ATOM 858 C C . PHE A 1 113 ? -16.490 5.644 -7.008 1.00 88.69 113 PHE A C 1
ATOM 860 O O . PHE A 1 113 ? -16.787 5.720 -5.818 1.00 88.69 113 PHE A O 1
ATOM 867 N N . ASP A 1 114 ? -16.801 6.596 -7.886 1.00 88.12 114 ASP A N 1
ATOM 868 C CA . ASP A 1 114 ? -17.560 7.791 -7.520 1.00 88.12 114 ASP A CA 1
ATOM 869 C C . ASP A 1 114 ? -18.975 7.420 -7.043 1.00 88.12 114 ASP A C 1
ATOM 871 O O . ASP A 1 114 ? -19.440 7.951 -6.035 1.00 88.12 114 ASP A O 1
ATOM 875 N N . GLY A 1 115 ? -19.631 6.456 -7.702 1.00 85.06 115 GLY A N 1
ATOM 876 C CA . GLY A 1 115 ? -20.977 5.992 -7.345 1.00 85.06 115 GLY A CA 1
ATOM 877 C C . GLY A 1 115 ? -21.094 5.348 -5.958 1.00 85.06 115 GLY A C 1
ATOM 878 O O . GLY A 1 115 ? -22.172 5.366 -5.368 1.00 85.06 115 GLY A O 1
ATOM 879 N N . VAL A 1 116 ? -19.993 4.816 -5.425 1.00 84.00 116 VAL A N 1
ATOM 880 C CA . VAL A 1 116 ? -19.931 4.143 -4.112 1.00 84.00 116 VAL A CA 1
ATOM 881 C C . VAL A 1 116 ? -19.068 4.893 -3.090 1.00 84.00 116 VAL A C 1
ATOM 883 O O . VAL A 1 116 ? -18.833 4.393 -1.994 1.00 84.00 116 VAL A O 1
ATOM 886 N N . GLY A 1 117 ? -18.584 6.095 -3.427 1.00 84.75 117 GLY A N 1
ATOM 887 C CA . GLY A 1 117 ? -17.741 6.904 -2.538 1.00 84.75 117 GLY A CA 1
ATOM 888 C C . GLY A 1 117 ? -16.332 6.341 -2.301 1.00 84.75 117 GLY A C 1
ATOM 889 O O . GLY A 1 117 ? -15.669 6.723 -1.341 1.00 84.75 117 GLY A O 1
ATOM 890 N N . ALA A 1 118 ? -15.850 5.447 -3.166 1.00 87.44 118 ALA A N 1
ATOM 891 C CA . ALA A 1 118 ? -14.551 4.782 -3.047 1.00 87.44 118 ALA A CA 1
ATOM 892 C C . ALA A 1 118 ? -13.374 5.580 -3.639 1.00 87.44 118 ALA A C 1
ATOM 894 O O . ALA A 1 118 ? -12.213 5.229 -3.410 1.00 87.44 118 ALA A O 1
ATOM 895 N N . THR A 1 119 ? -13.638 6.664 -4.373 1.00 90.19 119 THR A N 1
ATOM 896 C CA . THR A 1 119 ? -12.609 7.509 -5.007 1.00 90.19 119 THR A CA 1
ATOM 897 C C . THR A 1 119 ? -11.505 7.976 -4.046 1.00 90.19 119 THR A C 1
ATOM 899 O O . THR A 1 119 ? -10.336 7.822 -4.403 1.00 90.19 119 THR A O 1
ATOM 902 N N . PRO A 1 120 ? -11.791 8.434 -2.805 1.00 89.75 120 PRO A N 1
ATOM 903 C CA . PRO A 1 120 ? -10.742 8.782 -1.840 1.00 89.75 120 PRO A CA 1
ATOM 904 C C . PRO A 1 120 ? -9.814 7.613 -1.482 1.00 89.75 120 PRO A C 1
ATOM 906 O O . PRO A 1 120 ? -8.639 7.815 -1.185 1.00 89.75 120 PRO A O 1
ATOM 909 N N . THR A 1 121 ? -10.319 6.378 -1.498 1.00 87.81 121 THR A N 1
ATOM 910 C CA . THR A 1 121 ? -9.517 5.180 -1.217 1.00 87.81 121 THR A CA 1
ATOM 911 C C . THR A 1 121 ? -8.606 4.847 -2.383 1.00 87.81 121 THR A C 1
ATOM 913 O O . THR A 1 121 ? -7.420 4.618 -2.161 1.00 87.81 121 THR A O 1
ATOM 916 N N . ILE A 1 122 ? -9.126 4.882 -3.616 1.00 88.50 122 ILE A N 1
ATOM 917 C CA . ILE A 1 122 ? -8.305 4.697 -4.820 1.00 88.50 122 ILE A CA 1
ATOM 918 C C . ILE A 1 122 ? -7.219 5.767 -4.900 1.00 88.50 122 ILE A C 1
ATOM 920 O O . ILE A 1 122 ? -6.065 5.451 -5.175 1.00 88.50 122 ILE A O 1
ATOM 924 N N . PHE A 1 123 ? -7.562 7.019 -4.598 1.00 91.25 123 PHE A N 1
ATOM 925 C CA . PHE A 1 123 ? -6.596 8.107 -4.553 1.00 91.25 123 PHE A CA 1
ATOM 926 C C . PHE A 1 123 ? -5.436 7.808 -3.596 1.00 91.25 123 PHE A C 1
ATOM 928 O O . PHE A 1 123 ? -4.279 7.882 -4.004 1.00 91.25 123 PHE A O 1
ATOM 935 N N . GLU A 1 124 ? -5.715 7.417 -2.349 1.00 88.62 124 GLU A N 1
ATOM 936 C CA . GLU A 1 124 ? -4.655 7.110 -1.378 1.00 88.62 124 GLU A CA 1
ATOM 937 C C . GLU A 1 124 ? -3.864 5.845 -1.746 1.00 88.62 124 GLU A C 1
ATOM 939 O O . GLU A 1 124 ? -2.651 5.796 -1.545 1.00 88.62 124 GLU A O 1
ATOM 944 N N . VAL A 1 125 ? -4.512 4.855 -2.363 1.00 88.19 125 VAL A N 1
ATOM 945 C CA . VAL A 1 125 ? -3.857 3.664 -2.922 1.00 88.19 125 VAL A CA 1
ATOM 946 C C . VAL A 1 125 ? -2.846 4.039 -4.011 1.00 88.19 125 VAL A C 1
ATOM 948 O O . VAL A 1 125 ? -1.703 3.579 -3.977 1.00 88.19 125 VAL A O 1
ATOM 951 N N . LEU A 1 126 ? -3.237 4.891 -4.962 1.00 88.94 126 LEU A N 1
ATOM 952 C CA . LEU A 1 126 ? -2.362 5.357 -6.040 1.00 88.94 126 LEU A CA 1
ATOM 953 C C . LEU A 1 126 ? -1.243 6.245 -5.489 1.00 88.94 126 LEU A C 1
ATOM 955 O O . LEU A 1 126 ? -0.075 6.091 -5.847 1.00 88.94 126 LEU A O 1
ATOM 959 N N . LYS A 1 127 ? -1.578 7.135 -4.553 1.00 89.38 127 LYS A N 1
ATOM 960 C CA . LYS A 1 127 ? -0.635 8.066 -3.926 1.00 89.38 127 LYS A CA 1
ATOM 961 C C . LYS A 1 127 ? 0.428 7.330 -3.123 1.00 89.38 127 LYS A C 1
ATOM 963 O O . LYS A 1 127 ? 1.587 7.731 -3.137 1.00 89.38 127 LYS A O 1
ATOM 968 N N . ALA A 1 128 ? 0.077 6.212 -2.495 1.00 86.38 128 ALA A N 1
ATOM 969 C CA . ALA A 1 128 ? 1.021 5.358 -1.784 1.00 86.38 128 ALA A CA 1
ATOM 970 C C . ALA A 1 128 ? 2.134 4.771 -2.669 1.00 86.38 128 ALA A C 1
ATOM 972 O O . ALA A 1 128 ? 3.199 4.403 -2.153 1.00 86.38 128 ALA A O 1
ATOM 973 N N . GLN A 1 129 ? 1.897 4.687 -3.982 1.00 86.81 129 GLN A N 1
ATOM 974 C CA . GLN A 1 129 ? 2.889 4.242 -4.959 1.00 86.81 129 GLN A CA 1
ATOM 975 C C . GLN A 1 129 ? 3.804 5.374 -5.435 1.00 86.81 129 GLN A C 1
ATOM 977 O O . GLN A 1 129 ? 4.831 5.084 -6.040 1.00 86.81 129 GLN A O 1
ATOM 982 N N . LYS A 1 130 ? 3.493 6.643 -5.134 1.00 86.81 130 LYS A N 1
ATOM 983 C CA . LYS A 1 130 ? 4.256 7.799 -5.626 1.00 86.81 130 LYS A CA 1
ATOM 984 C C . LYS A 1 130 ? 5.715 7.769 -5.201 1.00 86.81 130 LYS A C 1
ATOM 986 O O . LYS A 1 130 ? 6.597 7.793 -6.053 1.00 86.81 130 LYS A O 1
ATOM 991 N N . ASP A 1 131 ? 5.971 7.656 -3.903 1.00 87.38 131 ASP A N 1
ATOM 992 C CA . ASP A 1 131 ? 7.339 7.635 -3.383 1.00 87.38 131 ASP A CA 1
ATOM 993 C C . ASP A 1 131 ? 8.179 6.478 -3.955 1.00 87.38 131 ASP A C 1
ATOM 995 O O . ASP A 1 131 ? 9.243 6.748 -4.512 1.00 87.38 131 ASP A O 1
ATOM 999 N N . PRO A 1 132 ? 7.742 5.202 -3.900 1.00 86.69 132 PRO A N 1
ATOM 1000 C CA . PRO A 1 132 ? 8.541 4.095 -4.420 1.00 86.69 132 PRO A CA 1
ATOM 1001 C C . PRO A 1 132 ? 8.638 4.095 -5.950 1.00 86.69 132 PRO A C 1
ATOM 1003 O O . PRO A 1 132 ? 9.657 3.656 -6.478 1.00 86.69 132 PRO A O 1
ATOM 1006 N N . ALA A 1 133 ? 7.633 4.600 -6.677 1.00 86.44 133 ALA A N 1
ATOM 1007 C CA . ALA A 1 133 ? 7.729 4.786 -8.125 1.00 86.44 133 ALA A CA 1
ATOM 1008 C C . ALA A 1 133 ? 8.750 5.878 -8.478 1.00 86.44 133 ALA A C 1
ATOM 1010 O O . ALA A 1 133 ? 9.537 5.699 -9.408 1.00 86.44 133 ALA A O 1
ATOM 1011 N N . SER A 1 134 ? 8.802 6.962 -7.700 1.00 86.75 134 SER A N 1
ATOM 1012 C CA . SER A 1 134 ? 9.795 8.025 -7.869 1.00 86.75 134 SER A CA 1
ATOM 1013 C C . SER A 1 134 ? 11.207 7.567 -7.497 1.00 86.75 134 SER A C 1
ATOM 1015 O O . SER A 1 134 ? 12.175 7.874 -8.195 1.00 86.75 134 SER A O 1
ATOM 1017 N N . GLU A 1 135 ? 11.350 6.777 -6.428 1.00 86.62 135 GLU A N 1
ATOM 1018 C CA . GLU A 1 135 ? 12.602 6.080 -6.115 1.00 86.62 135 GLU A CA 1
ATOM 1019 C C . GLU A 1 135 ? 13.022 5.194 -7.292 1.00 86.62 135 GLU A C 1
ATOM 1021 O O . GLU A 1 135 ? 14.144 5.324 -7.775 1.00 86.62 135 GLU A O 1
ATOM 1026 N N . LEU A 1 136 ? 12.111 4.376 -7.830 1.00 86.81 136 LEU A N 1
ATOM 1027 C CA . LEU A 1 136 ? 12.393 3.522 -8.982 1.00 86.81 136 LEU A CA 1
ATOM 1028 C C . LEU A 1 136 ? 12.818 4.330 -10.214 1.00 86.81 136 LEU A C 1
ATOM 1030 O O . LEU A 1 136 ? 13.811 3.978 -10.841 1.00 86.81 136 LEU A O 1
ATOM 1034 N N . SER A 1 137 ? 12.131 5.428 -10.534 1.00 85.25 137 SER A N 1
ATOM 1035 C CA . SER A 1 137 ? 12.480 6.375 -11.609 1.00 85.25 137 SER A CA 1
ATOM 1036 C C . SER A 1 137 ? 13.922 6.897 -11.467 1.00 85.25 137 SER A C 1
ATOM 1038 O O . SER A 1 137 ? 14.729 6.862 -12.411 1.00 85.25 137 SER A O 1
ATOM 1040 N N . LYS A 1 138 ? 14.314 7.288 -10.247 1.00 86.50 138 LYS A N 1
ATOM 1041 C CA . LYS A 1 138 ? 15.686 7.721 -9.929 1.00 86.50 138 LYS A CA 1
ATOM 1042 C C . LYS A 1 138 ? 16.693 6.576 -10.067 1.00 86.50 138 LYS A C 1
ATOM 1044 O O . LYS A 1 138 ? 17.738 6.755 -10.703 1.00 86.50 138 LYS A O 1
ATOM 1049 N N . SER A 1 139 ? 16.397 5.394 -9.531 1.00 86.38 139 SER A N 1
ATOM 1050 C CA . SER A 1 139 ? 17.280 4.223 -9.618 1.00 86.38 139 SER A CA 1
ATOM 1051 C C . SER A 1 139 ? 17.393 3.708 -11.063 1.00 86.38 139 SER A C 1
ATOM 1053 O O . SER A 1 139 ? 18.474 3.291 -11.484 1.00 86.38 139 SER A O 1
ATOM 1055 N N . MET A 1 140 ? 16.339 3.838 -11.876 1.00 84.69 140 MET A N 1
ATOM 1056 C CA . MET A 1 140 ? 16.362 3.565 -13.317 1.00 84.69 140 MET A CA 1
ATOM 1057 C C . MET A 1 140 ? 17.302 4.526 -14.057 1.00 84.69 140 MET A C 1
ATOM 1059 O O . MET A 1 140 ? 18.129 4.110 -14.866 1.00 84.69 140 MET A O 1
ATOM 1063 N N . THR A 1 141 ? 17.276 5.816 -13.722 1.00 83.00 141 THR A N 1
ATOM 1064 C CA . THR A 1 141 ? 18.249 6.775 -14.275 1.00 83.00 141 THR A CA 1
ATOM 1065 C C . THR A 1 141 ? 19.692 6.355 -13.948 1.00 83.00 141 THR A C 1
ATOM 1067 O O . THR A 1 141 ? 20.598 6.474 -14.778 1.00 83.00 141 THR A O 1
ATOM 1070 N N . THR A 1 142 ? 19.916 5.806 -12.751 1.00 83.38 142 THR A N 1
ATOM 1071 C CA . THR A 1 142 ? 21.218 5.268 -12.335 1.00 83.38 142 THR A CA 1
ATOM 1072 C C . THR A 1 142 ? 21.611 4.018 -13.125 1.00 83.38 142 THR A C 1
ATOM 1074 O O . THR A 1 142 ? 22.758 3.939 -13.572 1.00 83.38 142 THR A O 1
ATOM 1077 N N . ILE A 1 143 ? 20.698 3.063 -13.366 1.00 84.06 143 ILE A N 1
ATOM 1078 C CA . ILE A 1 143 ? 21.026 1.883 -14.186 1.00 84.06 143 ILE A CA 1
ATOM 1079 C C . ILE A 1 143 ? 21.327 2.274 -15.634 1.00 84.06 143 ILE A C 1
ATOM 1081 O O . ILE A 1 143 ? 22.252 1.726 -16.224 1.00 84.06 143 ILE A O 1
ATOM 1085 N N . PHE A 1 144 ? 20.657 3.284 -16.195 1.00 83.00 144 PHE A N 1
ATOM 1086 C CA . PHE A 1 144 ? 20.962 3.765 -17.546 1.00 83.00 144 PHE A CA 1
ATOM 1087 C C . PHE A 1 144 ? 22.378 4.331 -17.669 1.00 83.00 144 PHE A C 1
ATOM 1089 O O . PHE A 1 144 ? 23.063 4.068 -18.657 1.00 83.00 144 PHE A O 1
ATOM 1096 N N . LYS A 1 145 ? 22.889 4.997 -16.628 1.00 82.56 145 LYS A N 1
ATOM 1097 C CA . LYS A 1 145 ? 24.307 5.398 -16.556 1.00 82.56 145 LYS A CA 1
ATOM 1098 C C . LYS A 1 145 ? 25.267 4.212 -16.421 1.00 82.56 145 LYS A C 1
ATOM 1100 O O . LYS A 1 145 ? 26.448 4.360 -16.722 1.00 82.56 145 LYS A O 1
ATOM 1105 N N . LYS A 1 146 ? 24.788 3.052 -15.972 1.00 84.75 146 LYS A N 1
ATOM 1106 C CA . LYS A 1 146 ? 25.547 1.795 -15.876 1.00 84.75 146 LYS A CA 1
ATOM 1107 C C . LYS A 1 146 ? 25.445 0.938 -17.144 1.00 84.75 146 LYS A C 1
ATOM 1109 O O . LYS A 1 146 ? 26.209 -0.016 -17.265 1.00 84.75 146 LYS A O 1
ATOM 1114 N N . LEU A 1 147 ? 24.552 1.264 -18.086 1.00 83.81 147 LEU A N 1
ATOM 1115 C CA . LEU A 1 147 ? 24.456 0.579 -19.378 1.00 83.81 147 LEU A CA 1
ATOM 1116 C C . LEU A 1 147 ? 25.632 0.952 -20.300 1.00 83.81 147 LEU A C 1
ATOM 1118 O O . LEU A 1 147 ? 26.163 2.065 -20.200 1.00 83.81 147 LEU A O 1
ATOM 1122 N N . PRO A 1 148 ? 26.022 0.075 -21.238 1.00 82.69 148 PRO A N 1
ATOM 1123 C CA . PRO A 1 148 ? 26.936 0.420 -22.323 1.00 82.69 148 PRO A CA 1
ATOM 1124 C C . PRO A 1 148 ? 26.377 1.546 -23.212 1.00 82.69 148 PRO A C 1
ATOM 1126 O O . PRO A 1 148 ? 25.158 1.607 -23.390 1.00 82.69 148 PRO A O 1
ATOM 1129 N N . PRO A 1 149 ? 27.228 2.389 -23.832 1.00 81.38 149 PRO A N 1
ATOM 1130 C CA . PRO A 1 149 ? 26.786 3.495 -24.691 1.00 81.38 149 PRO A CA 1
ATOM 1131 C C . PRO A 1 149 ? 25.792 3.077 -25.781 1.00 81.38 149 PRO A C 1
ATOM 1133 O O . PRO A 1 149 ? 24.760 3.715 -25.939 1.00 81.38 149 PRO A O 1
ATOM 1136 N N . SER A 1 150 ? 26.020 1.926 -26.426 1.00 76.75 150 SER A N 1
ATOM 1137 C CA . SER A 1 150 ? 25.135 1.377 -27.465 1.00 76.75 150 SER A CA 1
ATOM 1138 C C . SER A 1 150 ? 23.691 1.133 -27.013 1.00 76.75 150 SER A C 1
ATOM 1140 O O . SER A 1 150 ? 22.807 1.035 -27.855 1.00 76.75 150 SER A O 1
ATOM 1142 N N . PHE A 1 151 ? 23.439 1.029 -25.705 1.00 76.12 151 PHE A N 1
ATOM 1143 C CA . PHE A 1 151 ? 22.097 0.884 -25.140 1.00 76.12 151 PHE A CA 1
ATOM 1144 C C . PHE A 1 151 ? 21.527 2.189 -24.571 1.00 76.12 151 PHE A C 1
ATOM 1146 O O . PHE A 1 151 ? 20.313 2.304 -24.447 1.00 76.12 151 PHE A O 1
ATOM 1153 N N . ARG A 1 152 ? 22.360 3.181 -24.231 1.00 72.31 152 ARG A N 1
ATOM 1154 C CA . ARG A 1 152 ? 21.885 4.462 -23.667 1.00 72.31 152 ARG A CA 1
ATOM 1155 C C . ARG A 1 152 ? 21.125 5.302 -24.683 1.00 72.31 152 ARG A C 1
ATOM 1157 O O . ARG A 1 152 ? 20.182 5.993 -24.314 1.00 72.31 152 ARG A O 1
ATOM 1164 N N . ASP A 1 153 ? 21.521 5.195 -25.945 1.00 74.00 153 ASP A N 1
ATOM 1165 C CA . ASP A 1 153 ? 20.902 5.915 -27.056 1.00 74.00 153 ASP A CA 1
ATOM 1166 C C . ASP A 1 153 ? 19.755 5.128 -27.706 1.00 74.00 153 ASP A C 1
ATOM 1168 O O . ASP A 1 153 ? 19.213 5.543 -28.729 1.00 74.00 153 ASP A O 1
ATOM 1172 N N . THR A 1 154 ? 19.358 3.992 -27.118 1.00 75.56 154 THR A N 1
ATOM 1173 C CA . THR A 1 154 ? 18.198 3.237 -27.597 1.00 75.56 154 THR A CA 1
ATOM 1174 C C . THR A 1 154 ? 16.929 4.065 -27.413 1.00 75.56 154 THR A C 1
ATOM 1176 O O . THR A 1 154 ? 16.599 4.505 -26.307 1.00 75.56 154 THR A O 1
ATOM 1179 N N . VAL A 1 155 ? 16.209 4.264 -28.514 1.00 73.38 155 VAL A N 1
ATOM 1180 C CA . VAL A 1 155 ? 14.893 4.903 -28.532 1.00 73.38 155 VAL A CA 1
ATOM 1181 C C . VAL A 1 155 ? 13.836 3.844 -28.253 1.00 73.38 155 VAL A C 1
ATOM 1183 O O . VAL A 1 155 ? 13.834 2.778 -28.869 1.00 73.38 155 VAL A O 1
ATOM 1186 N N . ILE A 1 156 ? 12.947 4.138 -27.311 1.00 69.94 156 ILE A N 1
ATOM 1187 C CA . ILE A 1 156 ? 11.811 3.291 -26.976 1.00 69.94 156 ILE A CA 1
ATOM 1188 C C . ILE A 1 156 ? 10.558 3.882 -27.635 1.00 69.94 156 ILE A C 1
ATOM 1190 O O . ILE A 1 156 ? 10.274 5.068 -27.430 1.00 69.94 156 ILE A O 1
ATOM 1194 N N . PRO A 1 157 ? 9.802 3.085 -28.413 1.00 66.88 157 PRO A N 1
ATOM 1195 C CA . PRO A 1 157 ? 8.480 3.487 -28.866 1.00 66.88 157 PRO A CA 1
ATOM 1196 C C . PRO A 1 157 ? 7.510 3.470 -27.680 1.00 66.88 157 PRO A C 1
ATOM 1198 O O . PRO A 1 157 ? 7.417 2.473 -26.964 1.00 66.88 157 PRO A O 1
ATOM 1201 N N . LEU A 1 158 ? 6.791 4.570 -27.481 1.00 65.19 158 LEU A N 1
ATOM 1202 C CA . LEU A 1 158 ? 5.688 4.690 -26.530 1.00 65.19 158 LEU A CA 1
ATOM 1203 C C . LEU A 1 158 ? 4.397 4.996 -27.299 1.00 65.19 158 LEU A C 1
ATOM 1205 O O . LEU A 1 158 ? 4.462 5.523 -28.415 1.00 65.19 158 LEU A O 1
ATOM 1209 N N . PRO A 1 159 ? 3.214 4.713 -26.730 1.00 61.47 159 PRO A N 1
ATOM 1210 C CA . PRO A 1 159 ? 1.956 5.155 -27.319 1.00 61.47 159 PRO A CA 1
ATOM 1211 C C . PRO A 1 159 ? 1.973 6.677 -27.558 1.00 61.47 159 PRO A C 1
ATOM 1213 O O . PRO A 1 159 ? 1.994 7.466 -26.617 1.00 61.47 159 PRO A O 1
ATOM 1216 N N . GLY A 1 160 ? 2.018 7.094 -28.828 1.00 64.56 160 GLY A N 1
ATOM 1217 C CA . GLY A 1 160 ? 2.011 8.505 -29.231 1.00 64.56 160 GLY A CA 1
ATOM 1218 C C . GLY A 1 160 ? 3.351 9.255 -29.155 1.00 64.56 160 GLY A C 1
ATOM 1219 O O . GLY A 1 160 ? 3.364 10.452 -29.438 1.00 64.56 160 GLY A O 1
ATOM 1220 N N . SER A 1 161 ? 4.478 8.614 -28.810 1.00 68.81 161 SER A N 1
ATOM 1221 C CA . SER A 1 161 ? 5.792 9.282 -28.806 1.00 68.81 161 SER A CA 1
ATOM 1222 C C . SER A 1 161 ? 6.984 8.329 -28.980 1.00 68.81 161 SER A C 1
ATOM 1224 O O . SER A 1 161 ? 6.881 7.112 -28.833 1.00 68.81 161 SER A O 1
ATOM 1226 N N . GLN A 1 162 ? 8.149 8.891 -29.310 1.00 73.25 162 GLN A N 1
ATOM 1227 C CA . GLN A 1 162 ? 9.436 8.200 -29.241 1.00 73.25 162 GLN A CA 1
ATOM 1228 C C . GLN A 1 162 ? 10.313 8.913 -28.218 1.00 73.25 162 GLN A C 1
ATOM 1230 O O . GLN A 1 162 ? 10.553 10.116 -28.325 1.00 73.25 162 GLN A O 1
ATOM 1235 N N . THR A 1 163 ? 10.806 8.174 -27.230 1.00 73.31 163 THR A N 1
ATOM 1236 C CA . THR A 1 163 ? 11.609 8.735 -26.143 1.00 73.31 163 THR A CA 1
ATOM 1237 C C . THR A 1 163 ? 12.874 7.910 -25.971 1.00 73.31 163 THR A C 1
ATOM 1239 O O . THR A 1 163 ? 12.850 6.680 -26.030 1.00 73.31 163 THR A O 1
ATOM 1242 N N . LYS A 1 164 ? 14.012 8.579 -25.768 1.00 74.62 164 LYS A N 1
ATOM 1243 C CA . LYS A 1 164 ? 15.254 7.885 -25.421 1.00 74.62 164 LYS A CA 1
ATOM 1244 C C . LYS A 1 164 ? 15.070 7.178 -24.087 1.00 74.62 164 LYS A C 1
ATOM 1246 O O . LYS A 1 164 ? 14.489 7.739 -23.162 1.00 74.62 164 LYS A O 1
ATOM 1251 N N . ILE A 1 165 ? 15.619 5.975 -23.956 1.00 72.44 165 ILE A N 1
ATOM 1252 C CA . ILE A 1 165 ? 15.500 5.181 -22.729 1.00 72.44 165 ILE A CA 1
ATOM 1253 C C . ILE A 1 165 ? 15.928 5.960 -21.474 1.00 72.44 165 ILE A C 1
ATOM 1255 O O . ILE A 1 165 ? 15.318 5.803 -20.425 1.00 72.44 165 ILE A O 1
ATOM 1259 N N . ILE A 1 166 ? 16.917 6.855 -21.583 1.00 70.56 166 ILE A N 1
ATOM 1260 C CA . ILE A 1 166 ? 17.384 7.674 -20.457 1.00 70.56 166 ILE A CA 1
ATOM 1261 C C . ILE A 1 166 ? 16.347 8.694 -19.964 1.00 70.56 166 ILE A C 1
ATOM 1263 O O . ILE A 1 166 ? 16.266 8.948 -18.763 1.00 70.56 166 ILE A O 1
ATOM 1267 N N . ASP A 1 167 ? 15.532 9.222 -20.873 1.00 72.62 167 ASP A N 1
ATOM 1268 C CA . ASP A 1 167 ? 14.472 10.187 -20.578 1.00 72.62 167 ASP A CA 1
ATOM 1269 C C . ASP A 1 167 ? 13.174 9.472 -20.175 1.00 72.62 167 ASP A C 1
ATOM 1271 O O . ASP A 1 167 ? 12.373 10.005 -19.407 1.00 72.62 167 ASP A O 1
ATOM 1275 N N . PHE A 1 168 ? 13.007 8.221 -20.621 1.00 71.00 168 PHE A N 1
ATOM 1276 C CA . PHE A 1 168 ? 11.856 7.381 -20.304 1.00 71.00 168 PHE A CA 1
ATOM 1277 C C . PHE A 1 168 ? 11.636 7.267 -18.792 1.00 71.00 168 PHE A C 1
ATOM 1279 O O . PHE A 1 168 ? 10.553 7.584 -18.324 1.00 71.00 168 PHE A O 1
ATOM 1286 N N . ALA A 1 169 ? 12.650 6.896 -18.001 1.00 66.81 169 ALA A N 1
ATOM 1287 C CA . ALA A 1 169 ? 12.460 6.703 -16.556 1.00 66.81 169 ALA A CA 1
ATOM 1288 C C . ALA A 1 169 ? 11.970 7.961 -15.831 1.00 66.81 169 ALA A C 1
ATOM 1290 O O . ALA A 1 169 ? 11.023 7.884 -15.053 1.00 66.81 169 ALA A O 1
ATOM 1291 N N . ARG A 1 170 ? 12.614 9.103 -16.106 1.00 64.81 170 ARG A N 1
ATOM 1292 C CA . ARG A 1 170 ? 12.383 10.358 -15.384 1.00 64.81 170 ARG A CA 1
ATOM 1293 C C . ARG A 1 170 ? 11.051 11.001 -15.758 1.00 64.81 170 ARG A C 1
ATOM 1295 O O . ARG A 1 170 ? 10.421 11.624 -14.913 1.00 64.81 170 ARG A O 1
ATOM 1302 N N . THR A 1 171 ? 10.636 10.892 -17.017 1.00 64.75 171 THR A N 1
ATOM 1303 C CA . THR A 1 171 ? 9.417 11.554 -17.490 1.00 64.75 171 THR A CA 1
ATOM 1304 C C . THR A 1 171 ? 8.193 10.656 -17.374 1.00 64.75 171 THR A C 1
ATOM 1306 O O . THR A 1 171 ? 7.107 11.173 -17.163 1.00 64.75 171 THR A O 1
ATOM 1309 N N . PHE A 1 172 ? 8.339 9.336 -17.488 1.00 68.94 172 PHE A N 1
ATOM 1310 C CA . PHE A 1 172 ? 7.195 8.431 -17.582 1.00 68.94 172 PHE A CA 1
ATOM 1311 C C . PHE A 1 172 ? 6.537 8.146 -16.226 1.00 68.94 172 PHE A C 1
ATOM 1313 O O . PHE A 1 172 ? 5.365 8.456 -16.040 1.00 68.94 172 PHE A O 1
ATOM 1320 N N . LEU A 1 173 ? 7.278 7.582 -15.265 1.00 70.88 173 LEU A N 1
ATOM 1321 C CA . LEU A 1 173 ? 6.680 7.084 -14.018 1.00 70.88 173 LEU A CA 1
ATOM 1322 C C . LEU A 1 173 ? 6.147 8.211 -13.130 1.00 70.88 173 LEU A C 1
ATOM 1324 O O . LEU A 1 173 ? 5.047 8.096 -12.597 1.00 70.88 173 LEU A O 1
ATOM 1328 N N . ASP A 1 174 ? 6.909 9.297 -12.991 1.00 74.56 174 ASP A N 1
ATOM 1329 C CA . ASP A 1 174 ? 6.522 10.416 -12.131 1.00 74.56 174 ASP A CA 1
ATOM 1330 C C . ASP A 1 174 ? 5.347 11.208 -12.739 1.00 74.56 174 ASP A C 1
ATOM 1332 O O . ASP A 1 174 ? 4.367 11.486 -12.049 1.00 74.56 174 ASP A O 1
ATOM 1336 N N . LYS A 1 175 ? 5.396 11.523 -14.044 1.00 81.31 175 LYS A N 1
ATOM 1337 C CA . LYS A 1 175 ? 4.364 12.340 -14.703 1.00 81.31 175 LYS A CA 1
ATOM 1338 C C . LYS A 1 175 ? 3.038 11.602 -14.850 1.00 81.31 175 LYS A C 1
ATOM 1340 O O . LYS A 1 175 ? 2.002 12.165 -14.515 1.00 81.31 175 LYS A O 1
ATOM 1345 N N . GLU A 1 176 ? 3.056 10.363 -15.342 1.00 81.12 176 GLU A N 1
ATOM 1346 C CA . GLU A 1 176 ? 1.818 9.607 -15.571 1.00 81.12 176 GLU A CA 1
ATOM 1347 C C . GLU A 1 176 ? 1.097 9.312 -14.255 1.00 81.12 176 GLU A C 1
ATOM 1349 O O . GLU A 1 176 ? -0.131 9.381 -14.193 1.00 81.12 176 GLU A O 1
ATOM 1354 N N . LEU A 1 177 ? 1.850 9.040 -13.184 1.00 83.50 177 LEU A N 1
ATOM 1355 C CA . LEU A 1 177 ? 1.269 8.859 -11.861 1.00 83.50 177 LEU A CA 1
ATOM 1356 C C . LEU A 1 177 ? 0.722 10.175 -11.297 1.00 83.50 177 LEU A C 1
ATOM 1358 O O . LEU A 1 177 ? -0.373 10.174 -10.743 1.00 83.50 177 LEU A O 1
ATOM 1362 N N . ASP A 1 178 ? 1.426 11.297 -11.464 1.00 87.44 178 ASP A N 1
ATOM 1363 C CA . ASP A 1 178 ? 0.922 12.610 -11.049 1.00 87.44 178 ASP A CA 1
ATOM 1364 C C . ASP A 1 178 ? -0.351 13.011 -11.806 1.00 87.44 178 ASP A C 1
ATOM 1366 O O . ASP A 1 178 ? -1.295 13.526 -11.203 1.00 87.44 178 ASP A O 1
ATOM 1370 N N . ASP A 1 179 ? -0.418 12.752 -13.110 1.00 86.81 179 ASP A N 1
ATOM 1371 C CA . ASP A 1 179 ? -1.602 13.036 -13.918 1.00 86.81 179 ASP A CA 1
ATOM 1372 C C . ASP A 1 179 ? -2.772 12.115 -13.546 1.00 86.81 179 ASP A C 1
ATOM 1374 O O . ASP A 1 179 ? -3.912 12.578 -13.444 1.00 86.81 179 ASP A O 1
ATOM 1378 N N . LEU A 1 180 ? -2.507 10.841 -13.246 1.00 84.88 180 LEU A N 1
ATOM 1379 C CA . LEU A 1 180 ? -3.514 9.931 -12.703 1.00 84.88 180 LEU A CA 1
ATOM 1380 C C . LEU A 1 180 ? -4.008 10.389 -11.319 1.00 84.88 180 LEU A C 1
ATOM 1382 O O . LEU A 1 180 ? -5.211 10.387 -11.064 1.00 84.88 180 LEU A O 1
ATOM 1386 N N . LEU A 1 181 ? -3.114 10.845 -10.436 1.00 89.62 181 LEU A N 1
ATOM 1387 C CA . LEU A 1 181 ? -3.480 11.365 -9.115 1.00 89.62 181 LEU A CA 1
ATOM 1388 C C . LEU A 1 181 ? -4.368 12.604 -9.202 1.00 89.62 181 LEU A C 1
ATOM 1390 O O . LEU A 1 181 ? -5.342 12.694 -8.459 1.00 89.62 181 LEU A O 1
ATOM 1394 N N . LYS A 1 182 ? -4.080 13.530 -10.124 1.00 92.12 182 LYS A N 1
ATOM 1395 C CA . LYS A 1 182 ? -4.952 14.689 -10.380 1.00 92.12 182 LYS A CA 1
ATOM 1396 C C . LYS A 1 182 ? -6.341 14.247 -10.820 1.00 92.12 182 LYS A C 1
ATOM 1398 O O . LYS A 1 182 ? -7.336 14.800 -10.360 1.00 92.12 182 LYS A O 1
ATOM 1403 N N . GLN A 1 183 ? -6.421 13.238 -11.688 1.00 89.12 183 GLN A N 1
ATOM 1404 C CA . GLN A 1 183 ? -7.708 12.698 -12.112 1.00 89.12 183 GLN A CA 1
ATOM 1405 C C . GLN A 1 183 ? -8.460 12.081 -10.934 1.00 89.12 183 GLN A C 1
ATOM 1407 O O . GLN A 1 183 ? -9.655 12.304 -10.811 1.00 89.12 183 GLN A O 1
ATOM 1412 N N . PHE A 1 184 ? -7.784 11.385 -10.027 1.00 91.12 184 PHE A N 1
ATOM 1413 C CA . PHE A 1 184 ? -8.411 10.760 -8.862 1.00 91.12 184 PHE A CA 1
ATOM 1414 C C . PHE A 1 184 ? -8.575 11.665 -7.643 1.00 91.12 184 PHE A C 1
ATOM 1416 O O . PHE A 1 184 ? -9.035 11.187 -6.608 1.00 91.12 184 PHE A O 1
ATOM 1423 N N . GLN A 1 185 ? -8.220 12.948 -7.735 1.00 92.69 185 GLN A N 1
ATOM 1424 C CA . GLN A 1 185 ? -8.251 13.832 -6.581 1.00 92.69 185 GLN A CA 1
ATOM 1425 C C . GLN A 1 185 ? -9.679 13.931 -6.012 1.00 92.69 185 GLN A C 1
ATOM 1427 O O . GLN A 1 185 ? -10.589 14.376 -6.722 1.00 92.69 185 GLN A O 1
ATOM 1432 N N . PRO A 1 186 ? -9.900 13.493 -4.755 1.00 89.00 186 PRO A N 1
ATOM 1433 C CA . PRO A 1 186 ? -11.225 13.502 -4.163 1.00 89.00 186 PRO A CA 1
ATOM 1434 C C . PRO A 1 186 ? -11.668 14.937 -3.889 1.00 89.00 186 PRO A C 1
ATOM 1436 O O . PRO A 1 186 ? -10.853 15.826 -3.621 1.00 89.00 186 PRO A O 1
ATOM 1439 N N . ARG A 1 187 ? -12.980 15.162 -3.930 1.00 87.62 187 ARG A N 1
ATOM 1440 C CA . ARG A 1 187 ? -13.559 16.425 -3.470 1.00 87.62 187 ARG A CA 1
ATOM 1441 C C . ARG A 1 187 ? -13.392 16.541 -1.948 1.00 87.62 187 ARG A C 1
ATOM 1443 O O . ARG A 1 187 ? -13.377 15.511 -1.274 1.00 87.62 187 ARG A O 1
ATOM 1450 N N . PRO A 1 188 ? -13.302 17.759 -1.383 1.00 82.31 188 PRO A N 1
ATOM 1451 C CA . PRO A 1 188 ? -13.099 17.948 0.057 1.00 82.31 188 PRO A CA 1
ATOM 1452 C C . PRO A 1 188 ? -14.165 17.290 0.949 1.00 82.31 188 PRO A C 1
ATOM 1454 O O . PRO A 1 188 ? -13.884 16.956 2.095 1.00 82.31 188 PRO A O 1
ATOM 1457 N N . ASP A 1 189 ? -15.379 17.106 0.430 1.00 82.56 189 ASP A N 1
ATOM 1458 C CA . ASP A 1 189 ? -16.520 16.478 1.100 1.00 82.56 189 ASP A CA 1
ATOM 1459 C C . ASP A 1 189 ? -16.572 14.947 0.938 1.00 82.56 189 ASP A C 1
ATOM 1461 O O . ASP A 1 189 ? -17.331 14.277 1.639 1.00 82.56 189 ASP A O 1
ATOM 1465 N N . GLN A 1 190 ? -15.762 14.367 0.046 1.00 81.31 190 GLN A N 1
ATOM 1466 C CA . GLN A 1 190 ? -15.716 12.920 -0.148 1.00 81.31 190 GLN A CA 1
ATOM 1467 C C . GLN A 1 190 ? -14.867 12.251 0.935 1.00 81.31 190 GLN A C 1
ATOM 1469 O O . GLN A 1 190 ? -13.649 12.414 0.998 1.00 81.31 190 GLN A O 1
ATOM 1474 N N . VAL A 1 191 ? -15.512 11.414 1.744 1.00 79.56 191 VAL A N 1
ATOM 1475 C CA . VAL A 1 191 ? -14.863 10.580 2.758 1.00 79.56 191 VAL A CA 1
ATOM 1476 C C . VAL A 1 191 ? -15.100 9.107 2.455 1.00 79.56 191 VAL A C 1
ATOM 1478 O O . VAL A 1 191 ? -16.193 8.717 2.053 1.00 79.56 191 VAL A O 1
ATOM 1481 N N . SER A 1 192 ? -14.078 8.280 2.673 1.00 82.38 192 SER A N 1
ATOM 1482 C CA . SER A 1 192 ? -14.204 6.825 2.599 1.00 82.38 192 SER A CA 1
ATOM 1483 C C . SER A 1 192 ? -13.725 6.182 3.899 1.00 82.38 192 SER A C 1
ATOM 1485 O O . SER A 1 192 ? -12.629 6.511 4.368 1.00 82.38 192 SER A O 1
ATOM 1487 N N . PRO A 1 193 ? -14.481 5.223 4.463 1.00 74.00 193 PRO A N 1
ATOM 1488 C CA . PRO A 1 193 ? -14.070 4.499 5.662 1.00 74.00 193 PRO A CA 1
ATOM 1489 C C . PRO A 1 193 ? -12.830 3.623 5.431 1.00 74.00 193 PRO A C 1
ATOM 1491 O O . PRO A 1 193 ? -12.158 3.281 6.396 1.00 74.00 193 PRO A O 1
ATOM 1494 N N . LEU A 1 194 ? -12.491 3.283 4.179 1.00 76.94 194 LEU A N 1
ATOM 1495 C CA . LEU A 1 194 ? -11.297 2.491 3.848 1.00 76.94 194 LEU A CA 1
ATOM 1496 C C . LEU A 1 194 ? -10.003 3.311 3.801 1.00 76.94 194 LEU A C 1
ATOM 1498 O O . LEU A 1 194 ? -8.917 2.756 3.963 1.00 76.94 194 LEU A O 1
ATOM 1502 N N . THR A 1 195 ? -10.095 4.622 3.583 1.00 82.81 195 THR A N 1
ATOM 1503 C CA . THR A 1 195 ? -8.924 5.496 3.436 1.00 82.81 195 THR A CA 1
ATOM 1504 C C . THR A 1 195 ? -7.932 5.394 4.610 1.00 82.81 195 THR A C 1
ATOM 1506 O O . THR A 1 195 ? -6.742 5.192 4.360 1.00 82.81 195 THR A O 1
ATOM 1509 N N . PRO A 1 196 ? -8.366 5.439 5.882 1.00 77.69 196 PRO A N 1
ATOM 1510 C CA . PRO A 1 196 ? -7.474 5.256 7.028 1.00 77.69 196 PRO A CA 1
ATOM 1511 C C . PRO A 1 196 ? -6.724 3.917 7.019 1.00 77.69 196 PRO A C 1
ATOM 1513 O O . PRO A 1 196 ? -5.549 3.870 7.377 1.00 77.69 196 PRO A O 1
ATOM 1516 N N . PHE A 1 197 ? -7.371 2.831 6.580 1.00 75.62 197 PHE A N 1
ATOM 1517 C CA . PHE A 1 197 ? -6.742 1.509 6.509 1.00 75.62 197 PHE A CA 1
ATOM 1518 C C . PHE A 1 197 ? -5.638 1.471 5.467 1.00 75.62 197 PHE A C 1
ATOM 1520 O O . PHE A 1 197 ? -4.564 0.949 5.754 1.00 75.62 197 PHE A O 1
ATOM 1527 N N . VAL A 1 198 ? -5.882 2.049 4.285 1.00 80.44 198 VAL A N 1
ATOM 1528 C CA . VAL A 1 198 ? -4.855 2.188 3.245 1.00 80.44 198 VAL A CA 1
ATOM 1529 C C . VAL A 1 198 ? -3.662 2.950 3.810 1.00 80.44 198 VAL A C 1
ATOM 1531 O O . VAL A 1 198 ? -2.535 2.477 3.720 1.00 80.44 198 VAL A O 1
ATOM 1534 N N . LEU A 1 199 ? -3.898 4.092 4.456 1.00 81.12 199 LEU A N 1
ATOM 1535 C CA . LEU A 1 199 ? -2.832 4.922 5.012 1.00 81.12 199 LEU A CA 1
ATOM 1536 C C . LEU A 1 199 ? -1.993 4.187 6.072 1.00 81.12 199 LEU A C 1
ATOM 1538 O O . LEU A 1 199 ? -0.761 4.239 6.035 1.00 81.12 199 LEU A O 1
ATOM 1542 N N . ILE A 1 200 ? -2.644 3.469 6.993 1.00 75.31 200 ILE A N 1
ATOM 1543 C CA . ILE A 1 200 ? -1.971 2.642 8.006 1.00 75.31 200 ILE A CA 1
ATOM 1544 C C . ILE A 1 200 ? -1.168 1.526 7.329 1.00 75.31 200 ILE A C 1
ATOM 1546 O O . ILE A 1 200 ? 0.024 1.367 7.594 1.00 75.31 200 ILE A O 1
ATOM 1550 N N . ALA A 1 201 ? -1.798 0.775 6.426 1.00 77.69 201 ALA A N 1
ATOM 1551 C CA . ALA A 1 201 ? -1.166 -0.316 5.694 1.00 77.69 201 ALA A CA 1
ATOM 1552 C C . ALA A 1 201 ? 0.077 0.152 4.927 1.00 77.69 201 ALA A C 1
ATOM 1554 O O . ALA A 1 201 ? 1.108 -0.513 4.934 1.00 77.69 201 ALA A O 1
ATOM 1555 N N . VAL A 1 202 ? 0.010 1.331 4.313 1.00 77.06 202 VAL A N 1
ATOM 1556 C CA . VAL A 1 202 ? 1.122 1.940 3.579 1.00 77.06 202 VAL A CA 1
ATOM 1557 C C . VAL A 1 202 ? 2.243 2.350 4.524 1.00 77.06 202 VAL A C 1
ATOM 1559 O O . VAL A 1 202 ? 3.405 2.052 4.242 1.00 77.06 202 VAL A O 1
ATOM 1562 N N . LYS A 1 203 ? 1.920 2.961 5.668 1.00 80.50 203 LYS A N 1
ATOM 1563 C CA . LYS A 1 203 ? 2.908 3.358 6.681 1.00 80.50 203 LYS A CA 1
ATOM 1564 C C . LYS A 1 203 ? 3.722 2.176 7.201 1.00 80.50 203 LYS A C 1
ATOM 1566 O O . LYS A 1 203 ? 4.931 2.309 7.367 1.00 80.50 203 LYS A O 1
ATOM 1571 N N . PHE A 1 204 ? 3.068 1.040 7.424 1.00 76.00 204 PHE A N 1
ATOM 1572 C CA . PHE A 1 204 ? 3.694 -0.170 7.961 1.00 76.00 204 PHE A CA 1
ATOM 1573 C C . PHE A 1 204 ? 4.075 -1.196 6.884 1.00 76.00 204 PHE A C 1
ATOM 1575 O O . PHE A 1 204 ? 4.579 -2.271 7.196 1.00 76.00 204 PHE A O 1
ATOM 1582 N N . SER A 1 205 ? 3.888 -0.872 5.601 1.00 78.75 205 SER A N 1
ATOM 1583 C CA . SER A 1 205 ? 4.145 -1.792 4.480 1.00 78.75 205 SER A CA 1
ATOM 1584 C C . SER A 1 205 ? 5.573 -2.346 4.442 1.00 78.75 205 SER A C 1
ATOM 1586 O O . SER A 1 205 ? 5.803 -3.415 3.882 1.00 78.75 205 SER A O 1
ATOM 1588 N N . GLU A 1 206 ? 6.532 -1.636 5.035 1.00 74.12 206 GLU A N 1
ATOM 1589 C CA . GLU A 1 206 ? 7.943 -2.028 5.094 1.00 74.12 206 GLU A CA 1
ATOM 1590 C C . GLU A 1 206 ? 8.293 -2.892 6.308 1.00 74.12 206 GLU A C 1
ATOM 1592 O O . GLU A 1 206 ? 9.267 -3.639 6.242 1.00 74.12 206 GLU A O 1
ATOM 1597 N N . SER A 1 207 ? 7.512 -2.812 7.389 1.00 71.94 207 SER A N 1
ATOM 1598 C CA . SER A 1 207 ? 7.731 -3.565 8.632 1.00 71.94 207 SER A CA 1
ATOM 1599 C C . SER A 1 207 ? 6.823 -4.792 8.772 1.00 71.94 207 SER A C 1
ATOM 1601 O O . SER A 1 207 ? 7.080 -5.650 9.613 1.00 71.94 207 SER A O 1
ATOM 1603 N N . ILE A 1 208 ? 5.778 -4.893 7.947 1.00 70.12 208 ILE A N 1
ATOM 1604 C CA . ILE A 1 208 ? 4.824 -6.007 7.918 1.00 70.12 208 ILE A CA 1
ATOM 1605 C C . ILE A 1 208 ? 5.269 -7.072 6.917 1.00 70.12 208 ILE A C 1
ATOM 1607 O O . ILE A 1 208 ? 5.625 -6.732 5.791 1.00 70.12 208 ILE A O 1
ATOM 1611 N N . ASP A 1 209 ? 5.158 -8.362 7.248 1.00 73.56 209 ASP A N 1
ATOM 1612 C CA . ASP A 1 209 ? 5.057 -9.420 6.238 1.00 73.56 209 ASP A CA 1
ATOM 1613 C C . ASP A 1 209 ? 3.668 -9.376 5.586 1.00 73.56 209 ASP A C 1
ATOM 1615 O O . ASP A 1 209 ? 2.635 -9.535 6.236 1.00 73.56 209 ASP A O 1
ATOM 1619 N N . ALA A 1 210 ? 3.655 -9.141 4.272 1.00 71.56 210 ALA A N 1
ATOM 1620 C CA . ALA A 1 210 ? 2.411 -8.923 3.546 1.00 71.56 210 ALA A CA 1
ATOM 1621 C C . ALA A 1 210 ? 1.601 -10.216 3.440 1.00 71.56 210 ALA A C 1
ATOM 1623 O O . ALA A 1 210 ? 0.383 -10.139 3.443 1.00 71.56 210 ALA A O 1
ATOM 1624 N N . GLY A 1 211 ? 2.242 -11.391 3.385 1.00 78.69 211 GLY A N 1
ATOM 1625 C CA . GLY A 1 211 ? 1.536 -12.658 3.183 1.00 78.69 211 GLY A CA 1
ATOM 1626 C C . GLY A 1 211 ? 0.513 -12.944 4.290 1.00 78.69 211 GLY A C 1
ATOM 1627 O O . GLY A 1 211 ? -0.686 -12.979 4.005 1.00 78.69 211 GLY A O 1
ATOM 1628 N N . PRO A 1 212 ? 0.948 -13.095 5.552 1.00 73.81 212 PRO A N 1
ATOM 1629 C CA . PRO A 1 212 ? 0.049 -13.357 6.675 1.00 73.81 212 PRO A CA 1
ATOM 1630 C C . PRO A 1 212 ? -0.952 -12.221 6.919 1.00 73.81 212 PRO A C 1
ATOM 1632 O O . PRO A 1 212 ? -2.139 -12.479 7.125 1.00 73.81 212 PRO A O 1
ATOM 1635 N N . PHE A 1 213 ? -0.503 -10.964 6.811 1.00 74.88 213 PHE A N 1
ATOM 1636 C CA . PHE A 1 213 ? -1.383 -9.799 6.916 1.00 74.88 213 PHE A CA 1
ATOM 1637 C C . PHE A 1 213 ? -2.524 -9.873 5.897 1.00 74.88 213 PHE A C 1
ATOM 1639 O O . PHE A 1 213 ? -3.692 -9.709 6.245 1.00 74.88 213 PHE A O 1
ATOM 1646 N N . CYS A 1 214 ? -2.200 -10.191 4.645 1.00 78.50 214 CYS A N 1
ATOM 1647 C CA . CYS A 1 214 ? -3.158 -10.238 3.551 1.00 78.50 214 CYS A CA 1
ATOM 1648 C C . CYS A 1 214 ? -4.086 -11.438 3.565 1.00 78.50 214 CYS A C 1
ATOM 1650 O O . CYS A 1 214 ? -5.202 -11.342 3.065 1.00 78.50 214 CYS A O 1
ATOM 1652 N N . GLN A 1 215 ? -3.679 -12.545 4.179 1.00 77.94 215 GLN A N 1
ATOM 1653 C CA . GLN A 1 215 ? -4.588 -13.661 4.430 1.00 77.94 215 GLN A CA 1
ATOM 1654 C C . GLN A 1 215 ? -5.660 -13.294 5.460 1.00 77.94 215 GLN A C 1
ATOM 1656 O O . GLN A 1 215 ? -6.803 -13.741 5.356 1.00 77.94 215 GLN A O 1
ATOM 1661 N N . ALA A 1 216 ? -5.312 -12.464 6.443 1.00 73.94 216 ALA A N 1
ATOM 1662 C CA . ALA A 1 216 ? -6.217 -12.133 7.529 1.00 73.94 216 ALA A CA 1
ATOM 1663 C C . ALA A 1 216 ? -6.999 -10.826 7.322 1.00 73.94 216 ALA A C 1
ATOM 1665 O O . ALA A 1 216 ? -8.075 -10.657 7.901 1.00 73.94 216 ALA A O 1
ATOM 1666 N N . LEU A 1 217 ? -6.515 -9.922 6.468 1.00 76.50 217 LEU A N 1
ATOM 1667 C CA . LEU A 1 217 ? -7.171 -8.648 6.184 1.00 76.50 217 LEU A CA 1
ATOM 1668 C C . LEU A 1 217 ? -8.613 -8.810 5.663 1.00 76.50 217 LEU A C 1
ATOM 1670 O O . LEU A 1 217 ? -9.479 -8.114 6.187 1.00 76.50 217 LEU A O 1
ATOM 1674 N N . PRO A 1 218 ? -8.944 -9.734 4.736 1.00 73.94 218 PRO A N 1
ATOM 1675 C CA . PRO A 1 218 ? -10.331 -9.956 4.322 1.00 73.94 218 PRO A CA 1
ATOM 1676 C C . PRO A 1 218 ? -11.231 -10.425 5.466 1.00 73.94 218 PRO A C 1
ATOM 1678 O O . PRO A 1 218 ? -12.395 -10.047 5.530 1.00 73.94 218 PRO A O 1
ATOM 1681 N N . GLN A 1 219 ? -10.710 -11.234 6.394 1.00 73.25 219 GLN A N 1
ATOM 1682 C CA . GLN A 1 219 ? -11.470 -11.655 7.574 1.00 73.25 219 GLN A CA 1
ATOM 1683 C C . GLN A 1 219 ? -11.729 -10.465 8.495 1.00 73.25 219 GLN A C 1
ATOM 1685 O O . GLN A 1 219 ? -12.849 -10.300 8.968 1.00 73.25 219 GLN A O 1
ATOM 1690 N N . LEU A 1 220 ? -10.723 -9.606 8.698 1.00 75.81 220 LEU A N 1
ATOM 1691 C CA . LEU A 1 220 ? -10.886 -8.358 9.435 1.00 75.81 220 LEU A CA 1
ATOM 1692 C C . LEU A 1 220 ? -11.928 -7.462 8.758 1.00 75.81 220 LEU A C 1
ATOM 1694 O O . LEU A 1 220 ? -12.861 -7.033 9.420 1.00 75.81 220 LEU A O 1
ATOM 1698 N N . MET A 1 221 ? -11.838 -7.239 7.446 1.00 77.31 221 MET A N 1
ATOM 1699 C CA . MET A 1 221 ? -12.807 -6.410 6.723 1.00 77.31 221 MET A CA 1
ATOM 1700 C C . MET A 1 221 ? -14.221 -7.000 6.764 1.00 77.31 221 MET A C 1
ATOM 1702 O O . MET A 1 221 ? -15.173 -6.257 6.965 1.00 77.31 221 MET A O 1
ATOM 1706 N N . ASN A 1 222 ? -14.370 -8.324 6.661 1.00 75.38 222 ASN A N 1
ATOM 1707 C CA . ASN A 1 222 ? -15.654 -9.007 6.846 1.00 75.38 222 ASN A CA 1
ATOM 1708 C C . ASN A 1 222 ? -16.239 -8.790 8.241 1.00 75.38 222 ASN A C 1
ATOM 1710 O O . ASN A 1 222 ? -17.440 -8.596 8.372 1.00 75.38 222 ASN A O 1
ATOM 1714 N N . LEU A 1 223 ? -15.407 -8.800 9.282 1.00 73.56 223 LEU A N 1
ATOM 1715 C CA . LEU A 1 223 ? -15.859 -8.529 10.649 1.00 73.56 223 LEU A CA 1
ATOM 1716 C C . LEU A 1 223 ? -16.285 -7.077 10.836 1.00 73.56 223 LEU A C 1
ATOM 1718 O O . LEU A 1 223 ? -17.230 -6.814 11.562 1.00 73.56 223 LEU A O 1
ATOM 1722 N N . LEU A 1 224 ? -15.595 -6.146 10.179 1.00 72.38 224 LEU A N 1
ATOM 1723 C CA . LEU A 1 224 ? -15.924 -4.723 10.241 1.00 72.38 224 LEU A CA 1
ATOM 1724 C C . LEU A 1 224 ? -17.147 -4.363 9.392 1.00 72.38 224 LEU A C 1
ATOM 1726 O O . LEU A 1 224 ? -17.859 -3.417 9.717 1.00 72.38 224 LEU A O 1
ATOM 1730 N N . ALA A 1 225 ? -17.383 -5.101 8.308 1.00 71.12 225 ALA A N 1
ATOM 1731 C CA . ALA A 1 225 ? -18.552 -4.946 7.450 1.00 71.12 225 ALA A CA 1
ATOM 1732 C C . ALA A 1 225 ? -19.778 -5.709 7.972 1.00 71.12 225 ALA A C 1
ATOM 1734 O O . ALA A 1 225 ? -20.913 -5.304 7.721 1.00 71.12 225 ALA A O 1
ATOM 1735 N N . GLY A 1 226 ? -19.559 -6.817 8.683 1.00 65.88 226 GLY A N 1
ATOM 1736 C CA . GLY A 1 226 ? -20.604 -7.577 9.346 1.00 65.88 226 GLY A CA 1
ATOM 1737 C C . GLY A 1 226 ? -21.201 -6.741 10.468 1.00 65.88 226 GLY A C 1
ATOM 1738 O O . GLY A 1 226 ? -20.540 -6.468 11.460 1.00 65.88 226 GLY A O 1
ATOM 1739 N N . GLN A 1 227 ? -22.469 -6.358 10.333 1.00 58.62 227 GLN A N 1
ATOM 1740 C CA . GLN A 1 227 ? -23.232 -5.575 11.318 1.00 58.62 227 GLN A CA 1
ATOM 1741 C C . GLN A 1 227 ? -23.498 -6.323 12.647 1.00 58.62 227 GLN A C 1
ATOM 1743 O O . GLN A 1 227 ? -24.418 -5.980 13.384 1.00 58.62 227 GLN A O 1
ATOM 1748 N N . GLY A 1 228 ? -22.733 -7.374 12.951 1.00 61.75 228 GLY A N 1
ATOM 1749 C CA . GLY A 1 228 ? -22.827 -8.112 14.201 1.00 61.75 228 GLY A CA 1
ATOM 1750 C C . GLY A 1 228 ? -22.070 -7.391 15.310 1.00 61.75 228 GLY A C 1
ATOM 1751 O O . GLY A 1 228 ? -20.921 -6.993 15.137 1.00 61.75 228 GLY A O 1
ATOM 1752 N N . SER A 1 229 ? -22.706 -7.254 16.469 1.00 66.44 229 SER A N 1
ATOM 1753 C CA . SER A 1 229 ? -22.049 -6.849 17.710 1.00 66.44 229 SER A CA 1
ATOM 1754 C C . SER A 1 229 ? -20.888 -7.797 18.028 1.00 66.44 229 SER A C 1
ATOM 1756 O O . SER A 1 229 ? -21.124 -8.963 18.341 1.00 66.44 229 SER A O 1
ATOM 1758 N N . LEU A 1 230 ? -19.650 -7.305 17.959 1.00 77.69 230 LEU A N 1
ATOM 1759 C CA . LEU A 1 230 ? -18.449 -8.020 18.399 1.00 77.69 230 LEU A CA 1
ATOM 1760 C C . LEU A 1 230 ? -18.021 -7.499 19.762 1.00 77.69 230 LEU A C 1
ATOM 1762 O O . LEU A 1 230 ? -18.047 -6.290 20.013 1.00 77.69 230 LEU A O 1
ATOM 1766 N N . SER A 1 231 ? -17.590 -8.399 20.638 1.00 86.69 231 SER A N 1
ATOM 1767 C CA . SER A 1 231 ? -16.977 -7.977 21.891 1.00 86.69 231 SER A CA 1
ATOM 1768 C C . SER A 1 231 ? -15.577 -7.398 21.634 1.00 86.69 231 SER A C 1
ATOM 1770 O O . SER A 1 231 ? -14.851 -7.834 20.731 1.00 86.69 231 SER A O 1
ATOM 1772 N N . LEU A 1 232 ? -15.159 -6.401 22.421 1.00 82.25 232 LEU A N 1
ATOM 1773 C CA . LEU A 1 232 ? -13.830 -5.795 22.288 1.00 82.25 232 LEU A CA 1
ATOM 1774 C C . LEU A 1 232 ? -12.719 -6.829 22.520 1.00 82.25 232 LEU A C 1
ATOM 1776 O O . LEU A 1 232 ? -11.647 -6.714 21.922 1.00 82.25 232 LEU A O 1
ATOM 1780 N N . GLY A 1 233 ? -12.979 -7.847 23.349 1.00 83.62 233 GLY A N 1
ATOM 1781 C CA . GLY A 1 233 ? -12.097 -8.995 23.538 1.00 83.62 233 GLY A CA 1
ATOM 1782 C C . GLY A 1 233 ? -11.876 -9.772 22.241 1.00 83.62 233 GLY A C 1
ATOM 1783 O O . GLY A 1 233 ? -10.733 -9.921 21.816 1.00 83.62 233 GLY A O 1
ATOM 1784 N N . GLU A 1 234 ? -12.948 -10.188 21.560 1.00 83.06 234 GLU A N 1
ATOM 1785 C CA . GLU A 1 234 ? -12.852 -10.922 20.288 1.00 83.06 234 GLU A CA 1
ATOM 1786 C C . GLU A 1 234 ? -12.184 -10.103 19.183 1.00 83.06 234 GLU A C 1
ATOM 1788 O O . GLU A 1 234 ? -11.344 -10.625 18.443 1.00 83.06 234 GLU A O 1
ATOM 1793 N N . LEU A 1 235 ? -12.538 -8.817 19.064 1.00 81.38 235 LEU A N 1
ATOM 1794 C CA . LEU A 1 235 ? -11.918 -7.915 18.095 1.00 81.38 235 LEU A CA 1
ATOM 1795 C C . LEU A 1 235 ? -10.413 -7.798 18.352 1.00 81.38 235 LEU A C 1
ATOM 1797 O O . LEU A 1 235 ? -9.611 -7.908 17.422 1.00 81.38 235 LEU A O 1
ATOM 1801 N N . THR A 1 236 ? -10.036 -7.617 19.619 1.00 82.19 236 THR A N 1
ATOM 1802 C CA . THR A 1 236 ? -8.636 -7.535 20.029 1.00 82.19 236 THR A CA 1
ATOM 1803 C C . THR A 1 236 ? -7.911 -8.828 19.691 1.00 82.19 236 THR A C 1
ATOM 1805 O O . THR A 1 236 ? -6.938 -8.780 18.949 1.00 82.19 236 THR A O 1
ATOM 1808 N N . ASP A 1 237 ? -8.405 -9.985 20.125 1.00 82.00 237 ASP A N 1
ATOM 1809 C CA . ASP A 1 237 ? -7.762 -11.277 19.862 1.00 82.00 237 ASP A CA 1
ATOM 1810 C C . ASP A 1 237 ? -7.531 -11.531 18.370 1.00 82.00 237 ASP A C 1
ATOM 1812 O O . ASP A 1 237 ? -6.469 -12.018 17.972 1.00 82.00 237 ASP A O 1
ATOM 1816 N N . LYS A 1 238 ? -8.496 -11.168 17.520 1.00 79.69 238 LYS A N 1
ATOM 1817 C CA . LYS A 1 238 ? -8.336 -11.286 16.069 1.00 79.69 238 LYS A CA 1
ATOM 1818 C C . LYS A 1 238 ? -7.252 -10.349 15.551 1.00 79.69 238 LYS A C 1
ATOM 1820 O O . LYS A 1 238 ? -6.348 -10.825 14.874 1.00 79.69 238 LYS A O 1
ATOM 1825 N N . ILE A 1 239 ? -7.282 -9.063 15.903 1.00 78.50 239 ILE A N 1
ATOM 1826 C CA . ILE A 1 239 ? -6.249 -8.094 15.495 1.00 78.50 239 ILE A CA 1
ATOM 1827 C C . ILE A 1 239 ? -4.858 -8.543 15.965 1.00 78.50 239 ILE A C 1
ATOM 1829 O O . ILE A 1 239 ? -3.899 -8.478 15.198 1.00 78.50 239 ILE A O 1
ATOM 1833 N N . LEU A 1 240 ? -4.733 -9.045 17.194 1.00 80.06 240 LEU A N 1
ATOM 1834 C CA . LEU A 1 240 ? -3.458 -9.515 17.731 1.00 80.06 240 LEU A CA 1
ATOM 1835 C C . LEU A 1 240 ? -2.922 -10.726 16.962 1.00 80.06 240 LEU A C 1
ATOM 1837 O O . LEU A 1 240 ? -1.742 -10.732 16.626 1.00 80.06 240 LEU A O 1
ATOM 1841 N N . LYS A 1 241 ? -3.775 -11.695 16.597 1.00 80.69 241 LYS A N 1
ATOM 1842 C CA . LYS A 1 241 ? -3.380 -12.824 15.733 1.00 80.69 241 LYS A CA 1
ATOM 1843 C C . LYS A 1 241 ? -2.873 -12.356 14.367 1.00 80.69 241 LYS A C 1
ATOM 1845 O O . LYS A 1 241 ? -1.902 -12.910 13.848 1.00 80.69 241 LYS A O 1
ATOM 1850 N N . ILE A 1 242 ? -3.487 -11.318 13.791 1.00 75.31 242 ILE A N 1
ATOM 1851 C CA . ILE A 1 242 ? -3.008 -10.705 12.540 1.00 75.31 242 ILE A CA 1
ATOM 1852 C C . ILE A 1 242 ? -1.619 -10.114 12.749 1.00 75.31 242 ILE A C 1
ATOM 1854 O O . ILE A 1 242 ? -0.701 -10.416 11.996 1.00 75.31 242 ILE A O 1
ATOM 1858 N N . LEU A 1 243 ? -1.441 -9.306 13.790 1.00 74.25 243 LEU A N 1
ATOM 1859 C CA . LEU A 1 243 ? -0.178 -8.624 14.066 1.00 74.25 243 LEU A CA 1
ATOM 1860 C C . LEU A 1 243 ? 0.965 -9.601 14.376 1.00 74.25 243 LEU A C 1
ATOM 1862 O O . LEU A 1 243 ? 2.076 -9.413 13.884 1.00 74.25 243 LEU A O 1
ATOM 1866 N N . GLU A 1 244 ? 0.688 -10.656 15.146 1.00 76.44 244 GLU A N 1
ATOM 1867 C CA . GLU A 1 244 ? 1.653 -11.714 15.457 1.00 76.44 244 GLU A CA 1
ATOM 1868 C C . GLU A 1 244 ? 2.060 -12.498 14.208 1.00 76.44 244 GLU A C 1
ATOM 1870 O O . GLU A 1 244 ? 3.253 -12.683 13.964 1.00 76.44 244 GLU A O 1
ATOM 1875 N N . SER A 1 245 ? 1.088 -12.918 13.392 1.00 76.62 245 SER A N 1
ATOM 1876 C CA . SER A 1 245 ? 1.368 -13.653 12.151 1.00 76.62 245 SER A CA 1
ATOM 1877 C C . SER A 1 245 ? 2.077 -12.791 11.105 1.00 76.62 245 SER A C 1
ATOM 1879 O O . SER A 1 245 ? 2.877 -13.308 10.335 1.00 76.62 245 SER A O 1
ATOM 1881 N N . SER A 1 246 ? 1.858 -11.475 11.124 1.00 67.94 246 SER A N 1
ATOM 1882 C CA . SER A 1 246 ? 2.484 -10.507 10.215 1.00 67.94 246 SER A CA 1
ATOM 1883 C C . SER A 1 246 ? 3.951 -10.199 10.541 1.00 67.94 246 SER A C 1
ATOM 1885 O O . SER A 1 246 ? 4.571 -9.405 9.835 1.00 67.94 246 SER A O 1
ATOM 1887 N N . GLY A 1 247 ? 4.514 -10.768 11.615 1.00 68.81 247 GLY A N 1
ATOM 1888 C CA . GLY A 1 247 ? 5.930 -10.606 11.963 1.00 68.81 247 GLY A CA 1
ATOM 1889 C C . GLY A 1 247 ? 6.333 -9.184 12.366 1.00 68.81 247 GLY A C 1
ATOM 1890 O O . GLY A 1 247 ? 7.515 -8.856 12.360 1.00 68.81 247 GLY A O 1
ATOM 1891 N N . VAL A 1 248 ? 5.374 -8.325 12.717 1.00 68.75 248 VAL A N 1
ATOM 1892 C CA . VAL A 1 248 ? 5.643 -6.912 13.002 1.00 68.75 248 VAL A CA 1
ATOM 1893 C C . VAL A 1 248 ? 6.438 -6.773 14.303 1.00 68.75 248 VAL A C 1
ATOM 1895 O O . VAL A 1 248 ? 6.087 -7.336 15.344 1.00 68.75 248 VAL A O 1
ATOM 1898 N N . HIS A 1 249 ? 7.520 -5.996 14.257 1.00 69.69 249 HIS A N 1
ATOM 1899 C CA . HIS A 1 249 ? 8.422 -5.772 15.396 1.00 69.69 249 HIS A CA 1
ATOM 1900 C C . HIS A 1 249 ? 8.377 -4.345 15.955 1.00 69.69 249 HIS A C 1
ATOM 1902 O O . HIS A 1 249 ? 9.144 -4.012 16.860 1.00 69.69 249 HIS A O 1
ATOM 1908 N N . ASP A 1 250 ? 7.468 -3.517 15.443 1.00 75.12 250 ASP A N 1
ATOM 1909 C CA . ASP A 1 250 ? 7.371 -2.109 15.803 1.00 75.12 250 ASP A CA 1
ATOM 1910 C C . ASP A 1 250 ? 7.030 -1.898 17.286 1.00 75.12 250 ASP A C 1
ATOM 1912 O O . ASP A 1 250 ? 6.495 -2.763 17.989 1.00 75.12 250 ASP A O 1
ATOM 1916 N N . GLN A 1 251 ? 7.361 -0.713 17.790 1.00 82.00 251 GLN A N 1
ATOM 1917 C CA . GLN A 1 251 ? 6.908 -0.268 19.102 1.00 82.00 251 GLN A CA 1
ATOM 1918 C C . GLN A 1 251 ? 5.624 0.541 18.943 1.00 82.00 251 GLN A C 1
ATOM 1920 O O . GLN A 1 251 ? 5.516 1.352 18.029 1.00 82.00 251 GLN A O 1
ATOM 1925 N N . ILE A 1 252 ? 4.672 0.355 19.856 1.00 80.56 252 ILE A N 1
ATOM 1926 C CA . ILE A 1 252 ? 3.459 1.166 19.936 1.00 80.56 252 ILE A CA 1
ATOM 1927 C C . ILE A 1 252 ? 3.684 2.271 20.976 1.00 80.56 252 ILE A C 1
ATOM 1929 O O . ILE A 1 252 ? 3.829 1.962 22.164 1.00 80.56 252 ILE A O 1
ATOM 1933 N N . PRO A 1 253 ? 3.711 3.549 20.570 1.00 85.81 253 PRO A N 1
ATOM 1934 C CA . PRO A 1 253 ? 3.658 4.685 21.482 1.00 85.81 253 PRO A CA 1
ATOM 1935 C C . PRO A 1 253 ? 2.492 4.597 22.483 1.00 85.81 253 PRO A C 1
ATOM 1937 O O . PRO A 1 253 ? 1.358 4.258 22.139 1.00 85.81 253 PRO A O 1
ATOM 1940 N N . LEU A 1 254 ? 2.754 4.884 23.761 1.00 87.25 254 LEU A N 1
ATOM 1941 C CA . LEU A 1 254 ? 1.741 4.768 24.816 1.00 87.25 254 LEU A CA 1
ATOM 1942 C C . LEU A 1 254 ? 0.653 5.842 24.719 1.00 87.25 254 LEU A C 1
ATOM 1944 O O . LEU A 1 254 ? -0.424 5.658 25.283 1.00 87.25 254 LEU A O 1
ATOM 1948 N N . ASP A 1 255 ? 0.927 6.968 24.069 1.00 86.50 255 ASP A N 1
ATOM 1949 C CA . ASP A 1 255 ? -0.058 8.012 23.786 1.00 86.50 255 ASP A CA 1
ATOM 1950 C C . ASP A 1 255 ? -1.110 7.528 22.777 1.00 86.50 255 ASP A C 1
ATOM 1952 O O . ASP A 1 255 ? -2.293 7.779 22.992 1.00 86.50 255 ASP A O 1
ATOM 1956 N N . ILE A 1 256 ? -0.713 6.749 21.762 1.00 84.31 256 ILE A N 1
ATOM 1957 C CA . ILE A 1 256 ? -1.639 6.084 20.832 1.00 84.31 256 ILE A CA 1
ATOM 1958 C C . ILE A 1 256 ? -2.582 5.163 21.603 1.00 84.31 256 ILE A C 1
ATOM 1960 O O . ILE A 1 256 ? -3.791 5.216 21.393 1.00 84.31 256 ILE A O 1
ATOM 1964 N N . ILE A 1 257 ? -2.057 4.349 22.523 1.00 84.38 257 ILE A N 1
ATOM 1965 C CA . ILE A 1 257 ? -2.881 3.448 23.346 1.00 84.38 257 ILE A CA 1
ATOM 1966 C C . ILE A 1 257 ? -3.877 4.251 24.194 1.00 84.38 257 ILE A C 1
ATOM 1968 O O . ILE A 1 257 ? -5.044 3.877 24.284 1.00 84.38 257 ILE A O 1
ATOM 1972 N N . ARG A 1 258 ? -3.442 5.367 24.795 1.00 88.44 258 ARG A N 1
ATOM 1973 C CA . ARG A 1 258 ? -4.307 6.232 25.615 1.00 88.44 258 ARG A CA 1
ATOM 1974 C C . ARG A 1 258 ? -5.412 6.890 24.788 1.00 88.44 258 ARG A C 1
ATOM 1976 O O . ARG A 1 258 ? -6.569 6.749 25.156 1.00 88.44 258 ARG A O 1
ATOM 1983 N N . LYS A 1 259 ? -5.075 7.541 23.670 1.00 86.50 259 LYS A N 1
ATOM 1984 C CA . LYS A 1 259 ? -6.051 8.206 22.787 1.00 86.50 259 LYS A CA 1
ATOM 1985 C C . LYS A 1 259 ? -7.065 7.227 22.201 1.00 86.50 259 LYS A C 1
ATOM 1987 O O . LYS A 1 259 ? -8.250 7.518 22.133 1.00 86.50 259 LYS A O 1
ATOM 1992 N N . ASN A 1 260 ? -6.623 6.032 21.817 1.00 83.56 260 ASN A N 1
ATOM 1993 C CA . ASN A 1 260 ? -7.541 5.012 21.317 1.00 83.56 260 ASN A CA 1
ATOM 1994 C C . ASN A 1 260 ? -8.482 4.470 22.400 1.00 83.56 260 ASN A C 1
ATOM 1996 O O . ASN A 1 260 ? -9.610 4.099 22.098 1.00 83.56 260 ASN A O 1
ATOM 2000 N N . ALA A 1 261 ? -8.048 4.432 23.659 1.00 86.00 261 ALA A N 1
ATOM 2001 C CA . ALA A 1 261 ? -8.911 4.019 24.760 1.00 86.00 261 ALA A CA 1
ATOM 2002 C C . ALA A 1 261 ? -10.029 5.037 25.057 1.00 86.00 261 ALA A C 1
ATOM 2004 O O . ALA A 1 261 ? -11.112 4.640 25.489 1.00 86.00 261 ALA A O 1
ATOM 2005 N N . GLU A 1 262 ? -9.807 6.324 24.771 1.00 88.62 262 GLU A N 1
ATOM 2006 C CA . GLU A 1 262 ? -10.831 7.370 24.909 1.00 88.62 262 GLU A CA 1
ATOM 2007 C C . GLU A 1 262 ? -12.035 7.124 23.990 1.00 88.62 262 GLU A C 1
ATOM 2009 O O . GLU A 1 262 ? -13.163 7.415 24.384 1.00 88.62 262 GLU A O 1
ATOM 2014 N N . VAL A 1 263 ? -11.835 6.495 22.823 1.00 86.25 263 VAL A N 1
ATOM 2015 C CA . VAL A 1 263 ? -12.923 6.081 21.908 1.00 86.25 263 VAL A CA 1
ATOM 2016 C C . VAL A 1 263 ? -13.909 5.125 22.594 1.00 86.25 263 VAL A C 1
ATOM 2018 O O . VAL A 1 263 ? -15.099 5.096 22.279 1.00 86.25 263 VAL A O 1
ATOM 2021 N N . PHE A 1 264 ? -13.437 4.370 23.586 1.00 84.12 264 PHE A N 1
ATOM 2022 C CA . PHE A 1 264 ? -14.252 3.464 24.394 1.00 84.12 264 PHE A CA 1
ATOM 2023 C C . PHE A 1 264 ? -14.688 4.078 25.734 1.00 84.12 264 PHE A C 1
ATOM 2025 O O . PHE A 1 264 ? -15.205 3.365 26.589 1.00 84.12 264 PHE A O 1
ATOM 2032 N N . GLY A 1 265 ? -14.501 5.390 25.927 1.00 87.06 265 GLY A N 1
ATOM 2033 C CA . GLY A 1 265 ? -14.882 6.112 27.145 1.00 87.06 265 GLY A CA 1
ATOM 2034 C C . GLY A 1 265 ? -13.927 5.913 28.324 1.00 87.06 265 GLY A C 1
ATOM 2035 O O . GLY A 1 265 ? -14.280 6.224 29.460 1.00 87.06 265 GLY A O 1
ATOM 2036 N N . ILE A 1 266 ? -12.720 5.389 28.090 1.00 88.69 266 ILE A N 1
ATOM 2037 C CA . ILE A 1 266 ? -11.755 5.114 29.158 1.00 88.69 266 ILE A CA 1
ATOM 2038 C C . ILE A 1 266 ? -10.789 6.287 29.262 1.00 88.69 266 ILE A C 1
ATOM 2040 O O . ILE A 1 266 ? -10.095 6.622 28.303 1.00 88.69 266 ILE A O 1
ATOM 2044 N N . SER A 1 267 ? -10.695 6.893 30.446 1.00 92.62 267 SER A N 1
ATOM 2045 C CA . SER A 1 267 ? -9.811 8.042 30.628 1.00 92.62 267 SER A CA 1
ATOM 2046 C C . SER A 1 267 ? -8.323 7.655 30.504 1.00 92.62 267 SER A C 1
ATOM 2048 O O . SER A 1 267 ? -7.905 6.583 30.971 1.00 92.62 267 SER A O 1
ATOM 2050 N N . PRO A 1 268 ? -7.463 8.542 29.966 1.00 90.44 268 PRO A N 1
ATOM 2051 C CA . PRO A 1 268 ? -6.021 8.296 29.867 1.00 90.44 268 PRO A CA 1
ATOM 2052 C C . PRO A 1 268 ? -5.350 7.996 31.208 1.00 90.44 268 PRO A C 1
ATOM 2054 O O . PRO A 1 268 ? -4.358 7.260 31.259 1.00 90.44 268 PRO A O 1
ATOM 2057 N N . ALA A 1 269 ? -5.876 8.560 32.300 1.00 92.50 269 ALA A N 1
ATOM 2058 C CA . ALA A 1 269 ? -5.381 8.335 33.653 1.00 92.50 269 ALA A CA 1
ATOM 2059 C C . ALA A 1 269 ? -5.579 6.875 34.090 1.00 92.50 269 ALA A C 1
ATOM 2061 O O . ALA A 1 269 ? -4.637 6.256 34.593 1.00 92.50 269 ALA A O 1
ATOM 2062 N N . VAL A 1 270 ? -6.760 6.303 33.819 1.00 92.56 270 VAL A N 1
ATOM 2063 C CA . VAL A 1 270 ? -7.077 4.897 34.114 1.00 92.56 270 VAL A CA 1
ATOM 2064 C C . VAL A 1 270 ? -6.166 3.969 33.311 1.00 92.56 270 VAL A C 1
ATOM 2066 O O . VAL A 1 270 ? -5.520 3.091 33.889 1.00 92.56 270 VAL A O 1
ATOM 2069 N N . ILE A 1 271 ? -6.010 4.213 32.005 1.00 90.50 271 ILE A N 1
ATOM 2070 C CA . ILE A 1 271 ? -5.088 3.439 31.158 1.00 90.50 271 ILE A CA 1
ATOM 2071 C C . ILE A 1 271 ? -3.653 3.525 31.672 1.00 90.50 271 ILE A C 1
ATOM 2073 O O . ILE A 1 271 ? -2.979 2.505 31.809 1.00 90.50 271 ILE A O 1
ATOM 2077 N N . THR A 1 272 ? -3.184 4.722 32.019 1.00 91.38 272 THR A N 1
ATOM 2078 C CA . THR A 1 272 ? -1.829 4.921 32.549 1.00 91.38 272 THR A CA 1
ATOM 2079 C C . THR A 1 272 ? -1.616 4.139 33.846 1.00 91.38 272 THR A C 1
ATOM 2081 O O . THR A 1 272 ? -0.569 3.514 34.026 1.00 91.38 272 THR A O 1
ATOM 2084 N N . GLN A 1 273 ? -2.602 4.130 34.748 1.00 93.06 273 GLN A N 1
ATOM 2085 C CA . GLN A 1 273 ? -2.531 3.363 35.989 1.00 93.06 273 GLN A CA 1
ATOM 2086 C C . GLN A 1 273 ? -2.469 1.853 35.716 1.00 93.06 273 GLN A C 1
ATOM 2088 O O . GLN A 1 273 ? -1.653 1.156 36.324 1.00 93.06 273 GLN A O 1
ATOM 2093 N N . VAL A 1 274 ? -3.277 1.346 34.781 1.00 92.44 274 VAL A N 1
ATOM 2094 C CA . VAL A 1 274 ? -3.268 -0.074 34.399 1.00 92.44 274 VAL A CA 1
ATOM 2095 C C . VAL A 1 274 ? -1.941 -0.465 33.747 1.00 92.44 274 VAL A C 1
ATOM 2097 O O . VAL A 1 274 ? -1.320 -1.434 34.182 1.00 92.44 274 VAL A O 1
ATOM 2100 N N . LEU A 1 275 ? -1.434 0.316 32.790 1.00 90.81 275 LEU A N 1
ATOM 2101 C CA . LEU A 1 275 ? -0.133 0.070 32.152 1.00 90.81 275 LEU A CA 1
ATOM 2102 C C . LEU A 1 275 ? 1.013 0.033 33.181 1.00 90.81 275 LEU A C 1
ATOM 2104 O O . LEU A 1 275 ? 1.853 -0.871 33.141 1.00 90.81 275 LEU A O 1
ATOM 2108 N N . LYS A 1 276 ? 1.002 0.939 34.172 1.00 91.69 276 LYS A N 1
ATOM 2109 C CA . LYS A 1 276 ? 1.972 0.938 35.283 1.00 91.69 276 LYS A CA 1
ATOM 2110 C C . LYS A 1 276 ? 1.910 -0.345 36.119 1.00 91.69 276 LYS A C 1
ATOM 2112 O O . LYS A 1 276 ? 2.967 -0.842 36.514 1.00 91.69 276 LYS A O 1
ATOM 2117 N N . ARG A 1 277 ? 0.715 -0.904 36.368 1.00 92.12 277 ARG A N 1
ATOM 2118 C CA . ARG A 1 277 ? 0.543 -2.190 37.084 1.00 92.12 277 ARG A CA 1
ATOM 2119 C C . ARG A 1 277 ? 1.169 -3.359 36.320 1.00 92.12 277 ARG A C 1
ATOM 2121 O O . ARG A 1 277 ? 1.748 -4.244 36.940 1.00 92.12 277 ARG A O 1
ATOM 2128 N N . PHE A 1 278 ? 1.149 -3.316 34.989 1.00 89.50 278 PHE A N 1
ATOM 2129 C CA . PHE A 1 278 ? 1.846 -4.277 34.125 1.00 89.50 278 PHE A CA 1
ATOM 2130 C C . PHE A 1 278 ? 3.335 -3.952 33.904 1.00 89.50 278 PHE A C 1
ATOM 2132 O O . PHE A 1 278 ? 3.977 -4.558 33.049 1.00 89.50 278 PHE A O 1
ATOM 2139 N N . ARG A 1 279 ? 3.907 -3.023 34.687 1.00 90.81 279 ARG A N 1
ATOM 2140 C CA . ARG A 1 279 ? 5.310 -2.574 34.604 1.00 90.81 279 ARG A CA 1
ATOM 2141 C C . ARG A 1 279 ? 5.696 -1.951 33.254 1.00 90.81 279 ARG A C 1
ATOM 2143 O O . ARG A 1 279 ? 6.877 -1.865 32.937 1.00 90.81 279 ARG A O 1
ATOM 2150 N N . ILE A 1 280 ? 4.730 -1.446 32.490 1.00 88.69 280 ILE A N 1
ATOM 2151 C CA . ILE A 1 280 ? 4.991 -0.662 31.280 1.00 88.69 280 ILE A CA 1
ATOM 2152 C C . ILE A 1 280 ? 5.234 0.791 31.719 1.00 88.69 280 ILE A C 1
ATOM 2154 O O . ILE A 1 280 ? 4.305 1.477 32.144 1.00 88.69 280 ILE A O 1
ATOM 2158 N N . ARG A 1 281 ? 6.498 1.242 31.693 1.00 78.44 281 ARG A N 1
ATOM 2159 C CA . ARG A 1 281 ? 6.930 2.556 32.228 1.00 78.44 281 ARG A CA 1
ATOM 2160 C C . ARG A 1 281 ? 7.631 3.476 31.208 1.00 78.44 281 ARG A C 1
ATOM 2162 O O . ARG A 1 281 ? 8.191 4.489 31.606 1.00 78.44 281 ARG A O 1
ATOM 2169 N N . GLY A 1 282 ? 7.598 3.142 29.917 1.00 83.56 282 GLY A N 1
ATOM 2170 C CA . GLY A 1 282 ? 8.258 3.906 28.846 1.00 83.56 282 GLY A CA 1
ATOM 2171 C C . GLY A 1 282 ? 7.350 4.892 28.101 1.00 83.56 282 GLY A C 1
ATOM 2172 O O . GLY A 1 282 ? 6.219 5.148 28.504 1.00 83.56 282 GLY A O 1
ATOM 2173 N N . GLN A 1 283 ? 7.852 5.424 26.983 1.00 86.94 283 GLN A N 1
ATOM 2174 C CA . GLN A 1 283 ? 7.053 6.185 26.010 1.00 86.94 283 GLN A CA 1
ATOM 2175 C C . GLN A 1 283 ? 6.348 5.277 24.996 1.00 86.94 283 GLN A C 1
ATOM 2177 O O . GLN A 1 283 ? 5.375 5.688 24.372 1.00 86.94 283 GLN A O 1
ATOM 2182 N N . SER A 1 284 ? 6.794 4.029 24.878 1.00 87.62 284 SER A N 1
ATOM 2183 C CA . SER A 1 284 ? 6.282 3.027 23.950 1.00 87.62 284 SER A CA 1
ATOM 2184 C C . SER A 1 284 ? 6.319 1.627 24.577 1.00 87.62 284 SER A C 1
ATOM 2186 O O . SER A 1 284 ? 6.939 1.400 25.622 1.00 87.62 284 SER A O 1
ATOM 2188 N N . VAL A 1 285 ? 5.636 0.674 23.945 1.00 87.06 285 VAL A N 1
ATOM 2189 C CA . VAL A 1 285 ? 5.669 -0.751 24.283 1.00 87.06 285 VAL A CA 1
ATOM 2190 C C . VAL A 1 285 ? 5.947 -1.567 23.017 1.00 87.06 285 VAL A C 1
ATOM 2192 O O . VAL A 1 285 ? 5.315 -1.312 21.994 1.00 87.06 285 VAL A O 1
ATOM 2195 N N . PRO A 1 286 ? 6.865 -2.551 23.034 1.00 86.00 286 PRO A N 1
ATOM 2196 C CA . PRO A 1 286 ? 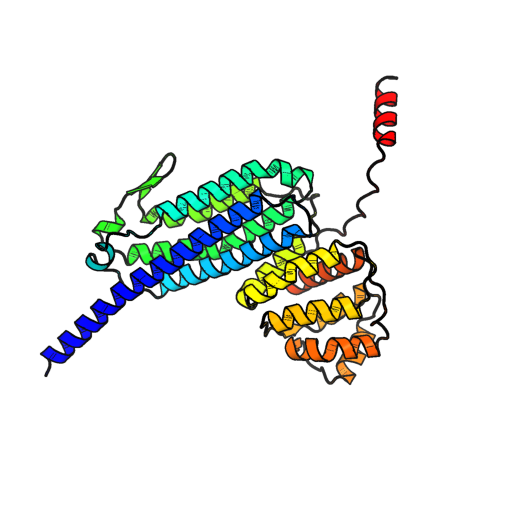7.045 -3.441 21.890 1.00 86.00 286 PRO A CA 1
ATOM 2197 C C . PRO A 1 286 ? 5.731 -4.140 21.536 1.00 86.00 286 PRO A C 1
ATOM 2199 O O . PRO A 1 286 ? 5.049 -4.636 22.436 1.00 86.00 286 PRO A O 1
ATOM 2202 N N . LEU A 1 287 ? 5.393 -4.237 20.249 1.00 81.44 287 LEU A N 1
ATOM 2203 C CA . LEU A 1 287 ? 4.140 -4.843 19.794 1.00 81.44 287 LEU A CA 1
ATOM 2204 C C . LEU A 1 287 ? 3.940 -6.265 20.328 1.00 81.44 287 LEU A C 1
ATOM 2206 O O . LEU A 1 287 ? 2.855 -6.611 20.780 1.00 81.44 287 LEU A O 1
ATOM 2210 N N . ARG A 1 288 ? 5.007 -7.069 20.372 1.00 80.12 288 ARG A N 1
ATOM 2211 C CA . ARG A 1 288 ? 4.994 -8.420 20.960 1.00 80.12 288 ARG A CA 1
ATOM 2212 C C . ARG A 1 288 ? 4.683 -8.427 22.464 1.00 80.12 288 ARG A C 1
ATOM 2214 O O . ARG A 1 288 ? 4.083 -9.356 22.996 1.00 80.12 288 ARG A O 1
ATOM 2221 N N . THR A 1 289 ? 5.115 -7.395 23.181 1.00 86.25 289 THR A N 1
ATOM 2222 C CA . THR A 1 289 ? 4.774 -7.228 24.598 1.00 86.25 289 THR A CA 1
ATOM 2223 C C . THR A 1 289 ? 3.320 -6.793 24.739 1.00 86.25 289 THR A C 1
ATOM 2225 O O . THR A 1 289 ? 2.627 -7.289 25.625 1.00 86.25 289 THR A O 1
ATOM 2228 N N . PHE A 1 290 ? 2.854 -5.902 23.862 1.00 84.81 290 PHE A N 1
ATOM 2229 C CA . PHE A 1 290 ? 1.474 -5.430 23.846 1.00 84.81 290 PHE A CA 1
ATOM 2230 C C . PHE A 1 290 ? 0.484 -6.549 23.514 1.00 84.81 290 PHE A C 1
ATOM 2232 O O . PHE A 1 290 ? -0.434 -6.757 24.293 1.00 84.81 290 PHE A O 1
ATOM 2239 N N . THR A 1 291 ? 0.705 -7.319 22.448 1.00 82.38 291 THR A N 1
ATOM 2240 C CA . THR A 1 291 ? -0.116 -8.483 22.052 1.00 82.38 291 THR A CA 1
ATOM 2241 C C . THR A 1 291 ? -0.315 -9.458 23.212 1.00 82.38 291 THR A C 1
ATOM 2243 O O . THR A 1 291 ? -1.440 -9.768 23.587 1.00 82.38 291 THR A O 1
ATOM 2246 N N . ARG A 1 292 ? 0.757 -9.824 23.918 1.00 86.38 292 ARG A N 1
ATOM 2247 C CA . ARG A 1 292 ? 0.667 -10.704 25.096 1.00 86.38 292 ARG A CA 1
ATOM 2248 C C . ARG A 1 292 ? -0.092 -10.095 26.287 1.00 86.38 292 ARG A C 1
ATOM 2250 O O . ARG A 1 292 ? -0.622 -10.828 27.125 1.00 86.38 292 ARG A O 1
ATOM 2257 N N . LEU A 1 293 ? -0.067 -8.771 26.446 1.00 89.50 293 LEU A N 1
ATOM 2258 C CA . LEU A 1 293 ? -0.644 -8.082 27.608 1.00 89.50 293 LEU A CA 1
ATOM 2259 C C . LEU A 1 293 ? -2.051 -7.539 27.357 1.00 89.50 293 LEU A C 1
ATOM 2261 O O . LEU A 1 293 ? -2.804 -7.396 28.317 1.00 89.50 293 LEU A O 1
ATOM 2265 N N . ALA A 1 294 ? -2.420 -7.265 26.110 1.00 86.56 294 ALA A N 1
ATOM 2266 C CA . ALA A 1 294 ? -3.675 -6.629 25.735 1.00 86.56 294 ALA A CA 1
ATOM 2267 C C . ALA A 1 294 ? -4.914 -7.379 26.264 1.00 86.56 294 ALA A C 1
ATOM 2269 O O . ALA A 1 294 ? -5.717 -6.729 26.938 1.00 86.56 294 ALA A O 1
ATOM 2270 N N . PRO A 1 295 ? -5.039 -8.719 26.150 1.00 87.81 295 PRO A N 1
ATOM 2271 C CA . PRO A 1 295 ? -6.178 -9.438 26.730 1.00 87.81 295 PRO A CA 1
ATOM 2272 C C . PRO A 1 295 ? -6.278 -9.275 28.256 1.00 87.81 295 PRO A C 1
ATOM 2274 O O . PRO A 1 295 ? -7.370 -9.131 28.808 1.00 87.81 295 PRO A O 1
ATOM 2277 N N . LYS A 1 296 ? -5.130 -9.227 28.951 1.00 91.19 296 LYS A N 1
ATOM 2278 C CA . LYS A 1 296 ? -5.057 -9.031 30.412 1.00 91.19 296 LYS A CA 1
ATOM 2279 C C . LYS A 1 296 ? -5.405 -7.600 30.816 1.00 91.19 296 LYS A C 1
ATOM 2281 O O . LYS A 1 296 ? -6.027 -7.396 31.856 1.00 91.19 296 LYS A O 1
ATOM 2286 N N . ILE A 1 297 ? -4.992 -6.620 30.014 1.00 88.56 297 ILE A N 1
ATOM 2287 C CA . ILE A 1 297 ? -5.338 -5.208 30.201 1.00 88.56 297 ILE A CA 1
ATOM 2288 C C . ILE A 1 297 ? -6.851 -5.029 30.045 1.00 88.56 297 ILE A C 1
ATOM 2290 O O . ILE A 1 297 ? -7.470 -4.450 30.933 1.00 88.56 297 ILE A O 1
ATOM 2294 N N . LEU A 1 298 ? -7.451 -5.593 28.990 1.00 87.62 298 LEU A N 1
ATOM 2295 C CA . LEU A 1 298 ? -8.901 -5.555 28.779 1.00 87.62 298 LEU A CA 1
ATOM 2296 C C . LEU A 1 298 ? -9.667 -6.237 29.913 1.00 87.62 298 LEU A C 1
ATOM 2298 O O . LEU A 1 298 ? -10.646 -5.678 30.401 1.00 87.62 298 LEU A O 1
ATOM 2302 N N . GLY A 1 299 ? -9.191 -7.394 30.385 1.00 88.88 299 GLY A N 1
ATOM 2303 C CA . GLY A 1 299 ? -9.787 -8.084 31.531 1.00 88.88 299 GLY A CA 1
ATOM 2304 C C . GLY A 1 299 ? -9.729 -7.247 32.811 1.00 88.88 299 GLY A C 1
ATOM 2305 O O . GLY A 1 299 ? -10.709 -7.153 33.535 1.00 88.88 299 GLY A O 1
ATOM 2306 N N . LYS A 1 300 ? -8.613 -6.554 33.075 1.00 89.94 300 LYS A N 1
ATOM 2307 C CA . LYS A 1 300 ? -8.492 -5.655 34.241 1.00 89.94 300 LYS A CA 1
ATOM 2308 C C . LYS A 1 300 ? -9.366 -4.408 34.162 1.00 89.94 300 LYS A C 1
ATOM 2310 O O . LYS A 1 300 ? -9.624 -3.807 35.202 1.00 89.94 300 LYS A O 1
ATOM 2315 N N . LEU A 1 301 ? -9.768 -4.012 32.962 1.00 86.25 301 LEU A N 1
ATOM 2316 C CA . LEU A 1 301 ? -10.663 -2.885 32.725 1.00 86.25 301 LEU A CA 1
ATOM 2317 C C . LEU A 1 301 ? -12.135 -3.320 32.616 1.00 86.25 301 LEU A C 1
ATOM 2319 O O . LEU A 1 301 ? -12.984 -2.459 32.424 1.00 86.25 301 LEU A O 1
ATOM 2323 N N . ASN A 1 302 ? -12.437 -4.621 32.742 1.00 88.38 302 ASN A N 1
ATOM 2324 C CA . ASN A 1 302 ? -13.764 -5.205 32.510 1.00 88.38 302 ASN A CA 1
ATOM 2325 C C . ASN A 1 302 ? -14.338 -4.869 31.121 1.00 88.38 302 ASN A C 1
ATOM 2327 O O . ASN A 1 302 ? -15.526 -4.606 30.973 1.00 88.38 302 ASN A O 1
ATOM 2331 N N . LEU A 1 303 ? -13.483 -4.861 30.095 1.00 86.19 303 LEU A N 1
ATOM 2332 C CA . LEU A 1 303 ? -13.869 -4.486 28.730 1.00 86.19 303 LEU A CA 1
ATOM 2333 C C . LEU A 1 303 ? -13.980 -5.670 27.774 1.00 86.19 303 LEU A C 1
ATOM 2335 O O . LEU A 1 303 ? -14.311 -5.466 26.613 1.00 86.19 303 LEU A O 1
ATOM 2339 N N . GLN A 1 304 ? -13.659 -6.889 28.210 1.00 84.50 304 GLN A N 1
ATOM 2340 C CA . GLN A 1 304 ? -13.632 -8.044 27.306 1.00 84.50 304 GLN A CA 1
ATOM 2341 C C . GLN A 1 304 ? -14.988 -8.280 26.639 1.00 84.50 304 GLN A C 1
ATOM 2343 O O . GLN A 1 304 ? -15.022 -8.503 25.437 1.00 84.50 304 GLN A O 1
ATOM 2348 N N . GLU A 1 305 ? -16.076 -8.136 27.395 1.00 87.50 305 GLU A N 1
ATOM 2349 C CA . GLU A 1 305 ? -17.454 -8.317 26.926 1.00 87.50 305 GLU A CA 1
ATOM 2350 C C . GLU A 1 305 ? -18.086 -7.025 26.388 1.00 87.50 305 GLU A C 1
ATOM 2352 O O . GLU A 1 305 ? -19.253 -7.022 26.001 1.00 87.50 305 GLU A O 1
ATOM 2357 N N . LEU A 1 306 ? -17.340 -5.911 26.351 1.00 85.50 306 LEU A N 1
ATOM 2358 C CA . LEU A 1 306 ? -17.866 -4.653 25.833 1.00 85.50 306 LEU A CA 1
ATOM 2359 C C . LEU A 1 306 ? -18.208 -4.834 24.356 1.00 85.50 306 LEU A C 1
ATOM 2361 O O . LEU A 1 306 ? -17.315 -4.969 23.522 1.00 85.50 306 LEU A O 1
ATOM 2365 N N . VAL A 1 307 ? -19.498 -4.792 24.041 1.00 85.44 307 VAL A N 1
ATOM 2366 C CA . VAL A 1 307 ? -19.980 -4.800 22.663 1.00 85.44 307 VAL A CA 1
ATOM 2367 C C . VAL A 1 307 ? -19.548 -3.512 21.971 1.00 85.44 307 VAL A C 1
ATOM 2369 O O . VAL A 1 307 ? -19.840 -2.403 22.432 1.00 85.44 307 VAL A O 1
ATOM 2372 N N . VAL A 1 308 ? -18.845 -3.662 20.853 1.00 80.69 308 VAL A N 1
ATOM 2373 C CA . VAL A 1 308 ? -18.351 -2.550 20.051 1.00 80.69 308 VAL A CA 1
ATOM 2374 C C . VAL A 1 308 ? -19.213 -2.400 18.806 1.00 80.69 308 VAL A C 1
ATOM 2376 O O . VAL A 1 308 ? -19.288 -3.297 17.972 1.00 80.69 308 VAL A O 1
ATOM 2379 N N . ASP A 1 309 ? -19.839 -1.234 18.675 1.00 80.00 309 ASP A N 1
ATOM 2380 C CA . ASP A 1 309 ? -20.535 -0.838 17.454 1.00 80.00 309 ASP A CA 1
ATOM 2381 C C . ASP A 1 309 ? -19.520 -0.538 16.325 1.00 80.00 309 ASP A C 1
ATOM 2383 O O . ASP A 1 309 ? -18.474 0.067 16.605 1.00 80.00 309 ASP A O 1
ATOM 2387 N N . PRO A 1 310 ? -19.806 -0.890 15.054 1.00 74.31 310 PRO A N 1
ATOM 2388 C CA . PRO A 1 310 ? -18.924 -0.612 13.917 1.00 74.31 310 PRO A CA 1
ATOM 2389 C C . PRO A 1 310 ? -18.427 0.841 13.832 1.00 74.31 310 PRO A C 1
ATOM 2391 O O . PRO A 1 310 ? -17.269 1.079 13.478 1.00 74.31 310 PRO A O 1
ATOM 2394 N N . SER A 1 311 ? -19.250 1.823 14.218 1.00 78.62 311 SER A N 1
ATOM 2395 C CA . SER A 1 311 ? -18.864 3.241 14.239 1.00 78.62 311 SER A CA 1
ATOM 2396 C C . SER A 1 311 ? -17.697 3.524 15.191 1.00 78.62 311 SER A C 1
ATOM 2398 O O . SER A 1 311 ? -16.788 4.278 14.834 1.00 78.62 311 SER A O 1
ATOM 2400 N N . LYS A 1 312 ? -17.652 2.875 16.364 1.00 81.25 312 LYS A N 1
ATOM 2401 C CA . LYS A 1 312 ? -16.535 2.995 17.315 1.00 81.25 312 LYS A CA 1
ATOM 2402 C C . LYS A 1 312 ? -15.262 2.364 16.772 1.00 81.25 312 LYS A C 1
ATOM 2404 O O . LYS A 1 312 ? -14.178 2.877 17.032 1.00 81.25 312 LYS A O 1
ATOM 2409 N N . ILE A 1 313 ? -15.373 1.289 15.991 1.00 76.62 313 ILE A N 1
ATOM 2410 C CA . ILE A 1 313 ? -14.204 0.673 15.357 1.00 76.62 313 ILE A CA 1
ATOM 2411 C C . ILE A 1 313 ? -13.619 1.620 14.305 1.00 76.62 313 ILE A C 1
ATOM 2413 O O . ILE A 1 313 ? -12.417 1.880 14.313 1.00 76.62 313 ILE A O 1
ATOM 2417 N N . ILE A 1 314 ? -14.463 2.217 13.458 1.00 76.00 314 ILE A N 1
ATOM 2418 C CA . ILE A 1 314 ? -14.029 3.227 12.481 1.00 76.00 314 ILE A CA 1
ATOM 2419 C C . ILE A 1 314 ? -13.391 4.433 13.188 1.00 76.00 314 ILE A C 1
ATOM 2421 O O . ILE A 1 314 ? -12.332 4.899 12.769 1.00 76.00 314 ILE A O 1
ATOM 2425 N N . GLN A 1 315 ? -13.980 4.921 14.286 1.00 81.00 315 GLN A N 1
ATOM 2426 C CA . GLN A 1 315 ? -13.391 5.995 15.095 1.00 81.00 315 GLN A CA 1
ATOM 2427 C C . GLN A 1 315 ? -12.030 5.604 15.680 1.00 81.00 315 GLN A C 1
ATOM 2429 O O . GLN A 1 315 ? -11.093 6.393 15.594 1.00 81.00 315 GLN A O 1
ATOM 2434 N N . PHE A 1 316 ? -11.895 4.387 16.211 1.00 82.19 316 PHE A N 1
ATOM 2435 C CA . PHE A 1 316 ? -10.624 3.852 16.696 1.00 82.19 316 PHE A CA 1
ATOM 2436 C C . PHE A 1 316 ? -9.568 3.858 15.585 1.00 82.19 316 PHE A C 1
ATOM 2438 O O . PHE A 1 316 ? -8.488 4.415 15.753 1.00 82.19 316 PHE A O 1
ATOM 2445 N N . ILE A 1 317 ? -9.893 3.332 14.404 1.00 76.44 317 ILE A N 1
ATOM 2446 C CA . ILE A 1 317 ? -8.971 3.318 13.262 1.00 76.44 317 ILE A CA 1
ATOM 2447 C C . ILE A 1 317 ? -8.597 4.742 12.832 1.00 76.44 317 ILE A C 1
ATOM 2449 O O . ILE A 1 317 ? -7.429 5.006 12.551 1.00 76.44 317 ILE A O 1
ATOM 2453 N N . ASN A 1 318 ? -9.552 5.673 12.822 1.00 76.25 318 ASN A N 1
ATOM 2454 C CA . ASN A 1 318 ? -9.303 7.079 12.506 1.00 76.25 318 ASN A CA 1
ATOM 2455 C C . ASN A 1 318 ? -8.343 7.732 13.506 1.00 76.25 318 ASN A C 1
ATOM 2457 O O . ASN A 1 318 ? -7.369 8.358 13.092 1.00 76.25 318 ASN A O 1
ATOM 2461 N N . VAL A 1 319 ? -8.582 7.566 14.809 1.00 80.12 319 VAL A N 1
ATOM 2462 C CA . VAL A 1 319 ? -7.717 8.101 15.874 1.00 80.12 319 VAL A CA 1
ATOM 2463 C C . VAL A 1 319 ? -6.325 7.476 15.803 1.00 80.12 319 VAL A C 1
ATOM 2465 O O . VAL A 1 319 ? -5.317 8.181 15.929 1.00 80.12 319 VAL A O 1
ATOM 2468 N N . PHE A 1 320 ? -6.250 6.169 15.550 1.00 77.81 320 PHE A N 1
ATOM 2469 C CA . PHE A 1 320 ? -4.992 5.466 15.350 1.00 77.81 320 PHE A CA 1
ATOM 2470 C C . PHE A 1 320 ? -4.230 6.010 14.136 1.00 77.81 320 PHE A C 1
ATOM 2472 O O . PHE A 1 320 ? -3.051 6.342 14.267 1.00 77.81 320 PHE A O 1
ATOM 2479 N N . ALA A 1 321 ? -4.894 6.172 12.988 1.00 72.75 321 ALA A N 1
ATOM 2480 C CA . ALA A 1 321 ? -4.303 6.746 11.782 1.00 72.75 321 ALA A CA 1
ATOM 2481 C C . ALA A 1 321 ? -3.791 8.171 12.041 1.00 72.75 321 ALA A C 1
ATOM 2483 O O . ALA A 1 321 ? -2.625 8.453 11.792 1.00 72.75 321 ALA A O 1
ATOM 2484 N N . GLN A 1 322 ? -4.609 9.051 12.621 1.00 79.38 322 GLN A N 1
ATOM 2485 C CA . GLN A 1 322 ? -4.230 10.439 12.918 1.00 79.38 322 GLN A CA 1
ATOM 2486 C C . GLN A 1 322 ? -3.016 10.525 13.838 1.00 79.38 322 GLN A C 1
ATOM 2488 O O . GLN A 1 322 ? -2.070 11.262 13.567 1.00 79.38 322 GLN A O 1
ATOM 2493 N N . THR A 1 323 ? -3.022 9.742 14.918 1.00 76.00 323 THR A N 1
ATOM 2494 C CA . THR A 1 323 ? -1.944 9.788 15.909 1.00 76.00 323 THR A CA 1
ATOM 2495 C C . THR A 1 323 ? -0.652 9.179 15.359 1.00 76.00 323 THR A C 1
ATOM 2497 O O . THR A 1 323 ? 0.429 9.677 15.651 1.00 76.00 323 THR A O 1
ATOM 2500 N N . THR A 1 324 ? -0.750 8.143 14.522 1.00 70.44 324 THR A N 1
ATOM 2501 C CA . THR A 1 324 ? 0.419 7.465 13.932 1.00 70.44 324 THR A CA 1
ATOM 2502 C C . THR A 1 324 ? 1.020 8.239 12.758 1.00 70.44 324 THR A C 1
ATOM 2504 O O . THR A 1 324 ? 2.233 8.225 12.548 1.00 70.44 324 THR A O 1
ATOM 2507 N N . LEU A 1 325 ? 0.176 8.887 11.955 1.00 70.38 325 LEU A N 1
ATOM 2508 C CA . LEU A 1 325 ? 0.570 9.529 10.700 1.00 70.38 325 LEU A CA 1
ATOM 2509 C C . LEU A 1 325 ? 0.777 11.040 10.841 1.00 70.38 325 LEU A C 1
ATOM 2511 O O . LEU A 1 325 ? 1.284 11.664 9.913 1.00 70.38 325 LEU A O 1
ATOM 2515 N N . GLY A 1 326 ? 0.363 11.638 11.964 1.00 65.06 326 GLY A N 1
ATOM 2516 C CA . GLY A 1 326 ? 0.379 13.091 12.163 1.00 65.06 326 GLY A CA 1
ATOM 2517 C C . GLY A 1 326 ? -0.577 13.848 11.232 1.00 65.06 326 GLY A C 1
ATOM 2518 O O . GLY A 1 326 ? -0.467 15.063 11.096 1.00 65.06 326 GLY A O 1
ATOM 2519 N N . SER A 1 327 ? -1.486 13.140 10.555 1.00 52.91 327 SER A N 1
ATOM 2520 C CA . SER A 1 327 ? -2.442 13.711 9.603 1.00 52.91 327 SER A CA 1
ATOM 2521 C C . SER A 1 327 ? -3.678 14.228 10.338 1.00 52.91 327 SER A C 1
ATOM 2523 O O . SER A 1 327 ? -4.168 13.565 11.253 1.00 52.91 327 SER A O 1
ATOM 2525 N N . GLN A 1 328 ? -4.218 15.379 9.923 1.00 46.94 328 GLN A N 1
ATOM 2526 C CA . GLN A 1 328 ? -5.543 15.807 10.381 1.00 46.94 328 GLN A CA 1
ATOM 2527 C C . GLN A 1 328 ? -6.591 14.762 9.976 1.00 46.94 328 GLN A C 1
ATOM 2529 O O . GLN A 1 328 ? -6.551 14.218 8.872 1.00 46.94 328 GLN A O 1
ATOM 2534 N N . ALA A 1 329 ? -7.505 14.469 10.898 1.00 44.00 329 ALA A N 1
ATOM 2535 C CA . ALA A 1 329 ? -8.651 13.604 10.674 1.00 44.00 329 ALA A CA 1
ATOM 2536 C C . ALA A 1 329 ? -9.423 14.021 9.414 1.00 44.00 329 ALA A C 1
ATOM 2538 O O . ALA A 1 329 ? -9.707 15.214 9.278 1.00 44.00 329 ALA A O 1
ATOM 2539 N N . PRO A 1 330 ? -9.888 13.085 8.567 1.00 46.09 330 PRO A N 1
ATOM 2540 C CA . PRO A 1 330 ? -11.124 13.360 7.856 1.00 46.09 330 PRO A CA 1
ATOM 2541 C C . PRO A 1 330 ? -12.210 13.678 8.903 1.00 46.09 330 PRO A C 1
ATOM 2543 O O . PRO A 1 330 ? -12.197 13.070 9.983 1.00 46.09 330 PRO A O 1
ATOM 2546 N N . PRO A 1 331 ? -13.134 14.614 8.631 1.00 42.59 331 PRO A N 1
ATOM 2547 C CA . PRO A 1 331 ? -14.247 14.896 9.530 1.00 42.59 331 PRO A CA 1
ATOM 2548 C C . PRO A 1 331 ? -14.953 13.590 9.928 1.00 42.59 331 PRO A C 1
ATOM 2550 O O . PRO A 1 331 ? -15.031 12.673 9.101 1.00 42.59 331 PRO A O 1
ATOM 2553 N N . PRO A 1 332 ? -15.460 13.470 11.170 1.00 43.62 332 PRO A N 1
ATOM 2554 C CA . PRO A 1 332 ? -16.228 12.298 11.563 1.00 43.62 332 PRO A CA 1
ATOM 2555 C C . PRO A 1 332 ? -17.351 12.076 10.549 1.00 43.62 332 PRO A C 1
ATOM 2557 O O . PRO A 1 332 ? -18.042 13.026 10.176 1.00 43.62 332 PRO A O 1
ATOM 2560 N N . LEU A 1 333 ? -17.507 10.826 10.098 1.00 43.50 333 LEU A N 1
ATOM 2561 C CA . LEU A 1 333 ? -18.638 10.407 9.277 1.00 43.50 333 LEU A CA 1
ATOM 2562 C C . LEU A 1 333 ? -19.908 10.859 10.000 1.00 43.50 333 LEU A C 1
ATOM 2564 O O . LEU A 1 333 ? -20.272 10.287 11.029 1.00 43.50 333 LEU A O 1
ATOM 2568 N N . GLN A 1 334 ? -20.574 11.891 9.478 1.00 41.69 334 GLN A N 1
ATOM 2569 C CA . GLN A 1 334 ? -21.989 12.059 9.758 1.00 41.69 334 GLN A CA 1
ATOM 2570 C C . GLN A 1 334 ? -22.613 10.747 9.304 1.00 41.69 334 GLN A C 1
ATOM 2572 O O . GLN A 1 334 ? -22.441 10.365 8.146 1.00 41.69 334 GLN A O 1
ATOM 2577 N N . THR A 1 335 ? -23.193 10.013 10.257 1.00 40.00 335 THR A N 1
ATOM 2578 C CA . THR A 1 335 ? -23.899 8.747 10.043 1.00 40.00 335 THR A CA 1
ATOM 2579 C C . THR A 1 335 ? -24.543 8.774 8.672 1.00 40.00 335 THR A C 1
ATOM 2581 O O . THR A 1 335 ? -25.348 9.677 8.436 1.00 40.00 335 THR A O 1
ATOM 2584 N N . LEU A 1 336 ? -24.128 7.856 7.784 1.00 41.00 336 LEU A N 1
ATOM 2585 C CA . LEU A 1 336 ? -24.762 7.610 6.489 1.00 41.00 336 LEU A CA 1
ATOM 2586 C C . LEU A 1 336 ? -26.261 7.707 6.729 1.00 41.00 336 LEU A C 1
ATOM 2588 O O . LEU A 1 336 ? -26.833 6.832 7.379 1.00 41.00 336 LEU A O 1
ATOM 2592 N N . GLY A 1 337 ? -26.842 8.844 6.333 1.00 38.69 337 GLY A N 1
ATOM 2593 C CA . GLY A 1 337 ? -28.248 9.104 6.567 1.00 38.69 337 GLY A CA 1
ATOM 2594 C C . GLY A 1 337 ? -28.999 7.919 6.000 1.00 38.69 337 GLY A C 1
ATOM 2595 O O . GLY A 1 337 ? -28.626 7.437 4.924 1.00 38.69 337 GLY A O 1
ATOM 2596 N N . GLU A 1 338 ? -29.982 7.424 6.756 1.00 36.66 338 GLU A N 1
ATOM 2597 C CA . GLU A 1 338 ? -30.889 6.370 6.311 1.00 36.66 338 GLU A CA 1
ATOM 2598 C C . GLU A 1 338 ? -31.139 6.512 4.809 1.00 36.66 338 GLU A C 1
ATOM 2600 O O . GLU A 1 338 ? -31.356 7.646 4.351 1.00 36.66 338 GLU A O 1
ATOM 2605 N N . PRO A 1 339 ? -31.073 5.414 4.032 1.00 38.88 339 PRO A N 1
ATOM 2606 C CA . PRO A 1 339 ? -31.239 5.479 2.590 1.00 38.88 339 PRO A CA 1
ATOM 2607 C C . PRO A 1 339 ? -32.491 6.297 2.319 1.00 38.88 339 PRO A C 1
ATOM 2609 O O . PRO A 1 339 ? -33.573 5.884 2.731 1.00 38.88 339 PRO A O 1
ATOM 2612 N N . LEU A 1 340 ? -32.319 7.487 1.720 1.00 43.16 340 LEU A N 1
ATOM 2613 C CA . LEU A 1 340 ? -33.404 8.425 1.444 1.00 43.16 340 LEU A CA 1
ATOM 2614 C C . LEU A 1 340 ? -34.545 7.613 0.849 1.00 43.16 340 LEU A C 1
ATOM 2616 O O . LEU A 1 340 ? -34.445 7.167 -0.300 1.00 43.16 340 LEU A O 1
ATOM 2620 N N . SER A 1 341 ? -35.583 7.366 1.656 1.00 47.75 341 SER A N 1
ATOM 2621 C CA . SER A 1 341 ? -36.679 6.517 1.226 1.00 47.75 341 SER A CA 1
ATOM 2622 C C . SER A 1 341 ? -37.198 7.112 -0.078 1.00 47.75 341 SER A C 1
ATOM 2624 O O . SER A 1 341 ? -37.263 8.339 -0.241 1.00 47.75 341 SER A O 1
ATOM 2626 N N . LYS A 1 342 ? -37.499 6.254 -1.058 1.00 51.62 342 LYS A N 1
ATOM 2627 C CA . LYS A 1 342 ? -37.961 6.674 -2.393 1.00 51.62 342 LYS A CA 1
ATOM 2628 C C . LYS A 1 342 ? -39.125 7.683 -2.324 1.00 51.62 342 LYS A C 1
ATOM 2630 O O . LYS A 1 342 ? -39.311 8.459 -3.262 1.00 51.62 342 LYS A O 1
ATOM 2635 N N . ASP A 1 343 ? -39.832 7.749 -1.197 1.00 53.06 343 ASP A N 1
ATOM 2636 C CA . ASP A 1 343 ? -40.887 8.718 -0.911 1.00 53.06 343 ASP A CA 1
ATOM 2637 C C . ASP A 1 343 ? -40.418 10.171 -0.790 1.00 53.06 343 ASP A C 1
ATOM 2639 O O . ASP A 1 343 ? -41.150 11.078 -1.197 1.00 53.06 343 ASP A O 1
ATOM 2643 N N . ARG A 1 344 ? -39.196 10.445 -0.313 1.00 48.28 344 ARG A N 1
ATOM 2644 C CA . ARG A 1 344 ? -38.718 11.834 -0.174 1.00 48.28 344 ARG A CA 1
ATOM 2645 C C . ARG A 1 344 ? -38.362 12.466 -1.524 1.00 48.28 344 ARG A C 1
ATOM 2647 O O . ARG A 1 344 ? -38.598 13.655 -1.720 1.00 48.28 344 ARG A O 1
ATOM 2654 N N . ARG A 1 345 ? -37.892 11.667 -2.496 1.00 52.31 345 ARG A N 1
ATOM 2655 C CA . ARG A 1 345 ? -37.692 12.130 -3.887 1.00 52.31 345 ARG A CA 1
ATOM 2656 C C . ARG A 1 345 ? -39.017 12.402 -4.606 1.00 52.31 345 ARG A C 1
ATOM 2658 O O . ARG A 1 345 ? -39.092 13.364 -5.363 1.00 52.31 345 ARG A O 1
ATOM 2665 N N . ARG A 1 346 ? -40.073 11.619 -4.342 1.00 55.59 346 ARG A N 1
ATOM 2666 C CA . ARG A 1 346 ? -41.400 11.843 -4.953 1.00 55.59 346 ARG A CA 1
ATOM 2667 C C . ARG A 1 346 ? -42.073 13.126 -4.461 1.00 55.59 346 ARG A C 1
ATOM 2669 O O . ARG A 1 346 ? -42.658 13.840 -5.270 1.00 55.59 346 ARG A O 1
ATOM 2676 N N . ARG A 1 347 ? -41.942 13.471 -3.174 1.00 56.19 347 ARG A N 1
ATOM 2677 C CA . ARG A 1 347 ? -42.540 14.706 -2.626 1.00 56.19 347 ARG A CA 1
ATOM 2678 C C . ARG A 1 347 ? -41.898 15.980 -3.178 1.00 56.19 347 ARG A C 1
ATOM 2680 O O . ARG A 1 347 ? -42.614 16.929 -3.478 1.00 56.19 347 ARG A O 1
ATOM 2687 N N . ASN A 1 348 ? -40.582 15.982 -3.390 1.00 48.78 348 ASN A N 1
ATOM 2688 C CA . ASN A 1 348 ? -39.902 17.155 -3.946 1.00 48.78 348 ASN A CA 1
ATOM 2689 C C . ASN A 1 348 ? -40.197 17.354 -5.440 1.00 48.78 348 ASN A C 1
ATOM 2691 O O . ASN A 1 348 ? -40.278 18.493 -5.886 1.00 48.78 348 ASN A O 1
ATOM 2695 N N . HIS A 1 349 ? -40.437 16.277 -6.195 1.00 54.50 349 HIS A N 1
ATOM 2696 C CA . HIS A 1 349 ? -40.799 16.390 -7.610 1.00 54.50 349 HIS A CA 1
ATOM 2697 C C . HIS A 1 349 ? -42.251 16.862 -7.818 1.00 54.50 349 HIS A C 1
ATOM 2699 O O . HIS A 1 349 ? -42.520 17.592 -8.768 1.00 54.50 349 HIS A O 1
ATOM 2705 N N . ALA A 1 350 ? -43.175 16.508 -6.915 1.00 56.41 350 ALA A N 1
ATOM 2706 C CA . ALA A 1 350 ? -44.557 16.995 -6.952 1.00 56.41 350 ALA A CA 1
ATOM 2707 C C . ALA A 1 350 ? -44.665 18.492 -6.598 1.00 56.41 350 ALA A C 1
ATOM 2709 O O . ALA A 1 350 ? -45.447 19.215 -7.205 1.00 56.41 350 ALA A O 1
ATOM 2710 N N . ALA A 1 351 ? -43.834 18.982 -5.672 1.00 52.56 351 ALA A N 1
ATOM 2711 C CA . ALA A 1 351 ? -43.802 20.399 -5.300 1.00 52.56 351 ALA A CA 1
ATOM 2712 C C . ALA A 1 351 ? -43.216 21.313 -6.397 1.00 52.56 351 ALA A C 1
ATOM 2714 O O . ALA A 1 351 ? -43.472 22.514 -6.392 1.00 52.56 351 ALA A O 1
ATOM 2715 N N . GLN A 1 352 ? -42.448 20.753 -7.336 1.00 50.72 352 GLN A N 1
ATOM 2716 C CA . GLN A 1 352 ? -41.838 21.486 -8.450 1.00 50.72 352 GLN A CA 1
ATOM 2717 C C . GLN A 1 352 ? -42.726 21.568 -9.698 1.00 50.72 352 GLN A C 1
ATOM 2719 O O . GLN A 1 352 ? -42.441 22.369 -10.575 1.00 50.72 352 GLN A O 1
ATOM 2724 N N . ILE A 1 353 ? -43.786 20.757 -9.775 1.00 62.66 353 ILE A N 1
ATOM 2725 C CA . ILE A 1 353 ? -44.780 20.787 -10.864 1.00 62.66 353 ILE A CA 1
ATOM 2726 C C . ILE A 1 353 ? -45.992 21.664 -10.480 1.00 62.66 353 ILE A C 1
ATOM 2728 O O . ILE A 1 353 ? -46.785 22.045 -11.333 1.00 62.66 353 ILE A O 1
ATOM 2732 N N . ALA A 1 354 ? -46.132 22.016 -9.198 1.00 53.03 354 ALA A N 1
ATOM 2733 C CA . ALA A 1 354 ? -47.206 22.868 -8.679 1.00 53.03 354 ALA A CA 1
ATOM 2734 C C . ALA A 1 354 ? -46.816 24.360 -8.540 1.00 53.03 354 ALA A C 1
ATOM 2736 O O . ALA A 1 354 ? -47.514 25.117 -7.865 1.00 53.03 354 ALA A O 1
ATOM 2737 N N . ARG A 1 355 ? -45.699 24.776 -9.143 1.00 47.72 355 ARG A N 1
ATOM 2738 C CA . ARG A 1 355 ? -45.282 26.171 -9.344 1.00 47.72 355 ARG A CA 1
ATOM 2739 C C . ARG A 1 355 ? -45.003 26.369 -10.820 1.00 47.72 355 ARG A C 1
ATOM 27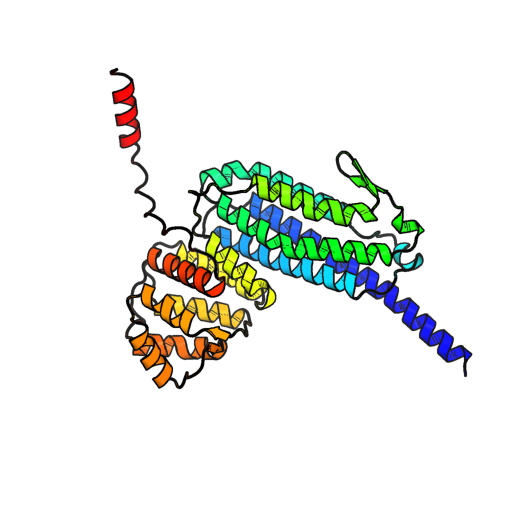41 O O . ARG A 1 355 ? -45.263 27.493 -11.292 1.00 47.72 355 ARG A O 1
#

Foldseek 3Di:
DVVVVVVVVVVVVVVQLLVLLVQLLVLLVQLLVLLLQLLVLLLPPQQALLSCLSNLLSLLSNLVSLQSNLVSLVPGAQHDPVSCPPPDHRCLVSSLVSNVSSLVSNLVCVVSNVVNLNLLVVLLSLVLCQVSLQSSLVSQLSSLVSYDPVQQQDWDDDVPDIDGSNVCSNCRSNPSSVVSSVSSPDDLPRDDLCNLVSLVSSVCSPQWQSVLLSVLSSVLSCVLVPQDFDAPQRNLLSVLSSCVSRNGFDWAFLVLVQQLVVLVVDHSVNSVVLCVVVVNDDRTGTSVRCSVCVSVSCVVVVRRRPGDGSLSVSVSSQSNSCVVVVDDGSPRPPPPPDPPPPVVVVVVVVVVVVD

pLDDT: mean 76.95, std 15.43, range [24.34, 94.44]

Secondary structure (DSSP, 8-state):
-HHHHHHHHHHHHHHHHHHHHHHHHHHHHHHHHHHHHHHHHHHH--S-HHHHHHHHHHHHHHHHHHHHHHHHHHHPPPPPHHHH-SS---SHHHHHHHHHHHHHHHHHHHHHHHHTT-HHHHHHHHHTTHHHHHHHHHHHHHHHHHS-HHHHTPEEEETTEEEEHHHHHHHHHHHHHHHHHHHTPPPTT---TTHHHHHHHHHTTTTS-HHHHHHHHHHHHHHHHS-S-EEHHHHHHHHHHHHHHTT---EEEHHHHHHHHHTTT--HHHHHHHHHHTT--SSEEEHHHHHHHHHHHHHHTT-TT-EE-HHHHHHHHHHHHHHHH-PPPPPP---------HHHHHHHHHHHH--